Protein AF-0000000069295310 (afdb_homodimer)

InterPro domains:
  IPR011008 Dimeric alpha-beta barrel [SSF54909] (70-149)

Organism: Polarella glacialis (NCBI:txid89957)

pLDDT: mean 79.63, std 29.35, range [17.77, 98.81]

Radius of gyration: 26.62 Å; Cα contacts (8 Å, |Δi|>4): 665; chains: 2; bounding box: 77×88×88 Å

Foldseek 3Di:
DDDDDDDDDDDPCCVDDPPPVPPVVVVVVVLVPPPPVVVPFDKDKDWDADPVGDTFMKIKTWFEKKKKWFWAWDPPQDPVNLVCLVVVFQVVVLVVQVQWDDKDKDADDPDFDADPVRDTDDDDPLQDGGMIMITGGRYPVSVVSSVVVCVVVPDDPVSDCVNTIGISDIDMDGDMDMGTD/DDDDDPDDDDDDDPVPDDPPPPPVVVVVVVLVPPPPVPVPFDKDKDWDADPVGDTFIKIKTWFEKKKKWFWAWDPPQDPVNLVCLVPVFQVVVLVVQVQWSDKDKDADDPDFDADPVRHTDDDDPLQDGGMIMITGGRYPVSVVSSVVVCVVVPDDPVSDCVNTIGISDIDMDGDMDMGTD

Nearest PDB structures (foldseek):
  8ozo-assembly1_A  TM=6.150E-01  e=3.518E-04  Populus tremula
  1r6y-assembly1_A  TM=5.601E-01  e=3.696E-02  Escherichia coli
  7r31-assembly1_A  TM=4.512E-01  e=4.980E-02  Synechocystis sp. PCC 6803
  6qkm-assembly1_A  TM=4.990E-01  e=1.249E+00  Acidianus ambivalens
  8syi-assembly1_G  TM=3.606E-01  e=6.481E-01  Synechococcus elongatus

Structure (mmCIF, N/CA/C/O backbone):
data_AF-0000000069295310-model_v1
#
loop_
_entity.id
_entity.type
_entity.pdbx_description
1 polymer 'Uncharacterized protein'
#
loop_
_atom_site.group_PDB
_atom_site.id
_atom_site.type_symbol
_atom_site.label_atom_id
_atom_site.label_alt_id
_atom_site.label_comp_id
_atom_site.label_asym_id
_atom_site.label_entity_id
_atom_site.label_seq_id
_atom_site.pdbx_PDB_ins_code
_atom_site.Cartn_x
_atom_site.Cartn_y
_atom_site.Cartn_z
_atom_site.occupancy
_atom_site.B_iso_or_equiv
_atom_site.auth_seq_id
_atom_site.auth_comp_id
_atom_site.auth_asym_id
_atom_site.auth_atom_id
_atom_site.pdbx_PDB_model_num
ATOM 1 N N . MET A 1 1 ? 53.375 3.902 69.25 1 20.53 1 MET A N 1
ATOM 2 C CA . MET A 1 1 ? 52.562 2.695 69.375 1 20.53 1 MET A CA 1
ATOM 3 C C . MET A 1 1 ? 52.031 2.223 68.062 1 20.53 1 MET A C 1
ATOM 5 O O . MET A 1 1 ? 51.812 3.033 67.125 1 20.53 1 MET A O 1
ATOM 9 N N . ASP A 1 2 ? 51.719 0.975 68.125 1 18.67 2 ASP A N 1
ATOM 10 C CA . ASP A 1 2 ? 51.688 -0.155 67.188 1 18.67 2 ASP A CA 1
ATOM 11 C C . ASP A 1 2 ? 50.656 0.053 66.125 1 18.67 2 ASP A C 1
ATOM 13 O O . ASP A 1 2 ? 49.875 1.027 66.125 1 18.67 2 ASP A O 1
ATOM 17 N N . GLN A 1 3 ? 49.625 -0.944 65.938 1 18.22 3 GLN A N 1
ATOM 18 C CA . GLN A 1 3 ? 49.375 -2.113 65.125 1 18.22 3 GLN A CA 1
ATOM 19 C C . GLN A 1 3 ? 48.188 -1.873 64.188 1 18.22 3 GLN A C 1
ATOM 21 O O . GLN A 1 3 ? 48.188 -2.303 63.062 1 18.22 3 GLN A O 1
ATOM 26 N N . PHE A 1 4 ? 46.969 -2.01 64.875 1 17.77 4 PHE A N 1
ATOM 27 C CA . PHE A 1 4 ? 46 -2.988 64.375 1 17.77 4 PHE A CA 1
ATOM 28 C C . PHE A 1 4 ? 45.531 -2.65 63 1 17.77 4 PHE A C 1
ATOM 30 O O . PHE A 1 4 ? 45.531 -3.502 62.094 1 17.77 4 PHE A O 1
ATOM 37 N N . ARG A 1 5 ? 44.094 -2.312 62.781 1 18.91 5 ARG A N 1
ATOM 38 C CA . ARG A 1 5 ? 43.031 -3.18 62.312 1 18.91 5 ARG A CA 1
ATOM 39 C C . ARG A 1 5 ? 42.938 -3.199 60.781 1 18.91 5 ARG A C 1
ATOM 41 O O . ARG A 1 5 ? 43.406 -2.273 60.125 1 18.91 5 ARG A O 1
ATOM 48 N N . LEU A 1 6 ? 41.812 -3.697 60.219 1 18.86 6 LEU A N 1
ATOM 49 C CA . LEU A 1 6 ? 41.188 -4.762 59.438 1 18.86 6 LEU A CA 1
ATOM 50 C C . LEU A 1 6 ? 41.031 -4.336 57.969 1 18.86 6 LEU A C 1
ATOM 52 O O . LEU A 1 6 ? 41.062 -3.145 57.656 1 18.86 6 LEU A O 1
ATOM 56 N N . LEU A 1 7 ? 39.875 -4.961 57.25 1 19.89 7 LEU A N 1
ATOM 57 C CA . LEU A 1 7 ? 39.656 -5.875 56.156 1 19.89 7 LEU A CA 1
ATOM 58 C C . LEU A 1 7 ? 39.406 -5.109 54.844 1 19.89 7 LEU A C 1
ATOM 60 O O . LEU A 1 7 ? 38.969 -3.963 54.875 1 19.89 7 LEU A O 1
ATOM 64 N N . PRO A 1 8 ? 39.625 -5.844 53.719 1 22.64 8 PRO A N 1
ATOM 65 C CA . PRO A 1 8 ? 39.906 -5.613 52.312 1 22.64 8 PRO A CA 1
ATOM 66 C C . PRO A 1 8 ? 38.719 -5.102 51.531 1 22.64 8 PRO A C 1
ATOM 68 O O . PRO A 1 8 ? 38.844 -4.305 50.625 1 22.64 8 PRO A O 1
ATOM 71 N N . LEU A 1 9 ? 37.5 -5.773 51.812 1 18.62 9 LEU A N 1
ATOM 72 C CA . LEU A 1 9 ? 36.938 -6.469 50.656 1 18.62 9 LEU A CA 1
ATOM 73 C C . LEU A 1 9 ? 36.375 -5.477 49.625 1 18.62 9 LEU A C 1
ATOM 75 O O . LEU A 1 9 ? 36.75 -5.512 48.469 1 18.62 9 LEU A O 1
ATOM 79 N N . ALA A 1 10 ? 34.938 -5.688 49.25 1 19.56 10 ALA A N 1
ATOM 80 C CA . ALA A 1 10 ? 34.281 -6.273 48.094 1 19.56 10 ALA A CA 1
ATOM 81 C C . ALA A 1 10 ? 33.875 -5.191 47.094 1 19.56 10 ALA A C 1
ATOM 83 O O . ALA A 1 10 ? 34.219 -5.25 45.906 1 19.56 10 ALA A O 1
ATOM 84 N N . GLY A 1 11 ? 32.5 -5.012 46.969 1 18.86 11 GLY A N 1
ATOM 85 C CA . GLY A 1 11 ? 31.5 -5.34 45.938 1 18.86 11 GLY A CA 1
ATOM 86 C C . GLY A 1 11 ? 31.125 -4.156 45.062 1 18.86 11 GLY A C 1
ATOM 87 O O . GLY A 1 11 ? 30.25 -3.367 45.438 1 18.86 11 GLY A O 1
ATOM 88 N N . ALA A 1 12 ? 31.922 -3.195 44.906 1 20.16 12 ALA A N 1
ATOM 89 C CA . ALA A 1 12 ? 31.297 -2.047 44.25 1 20.16 12 ALA A CA 1
ATOM 90 C C . ALA A 1 12 ? 30.531 -2.475 43.031 1 20.16 12 ALA A C 1
ATOM 92 O O . ALA A 1 12 ? 30.938 -3.4 42.312 1 20.16 12 ALA A O 1
ATOM 93 N N . ALA A 1 13 ? 29.203 -1.958 42.906 1 19.84 13 ALA A N 1
ATOM 94 C CA . ALA A 1 13 ? 27.984 -2.029 42.125 1 19.84 13 ALA A CA 1
ATOM 95 C C . ALA A 1 13 ? 28.234 -1.671 40.656 1 19.84 13 ALA A C 1
ATOM 97 O O . ALA A 1 13 ? 28.641 -0.546 40.375 1 19.84 13 ALA A O 1
ATOM 98 N N . ALA A 1 14 ? 28.875 -2.605 39.875 1 21.03 14 ALA A N 1
ATOM 99 C CA . ALA A 1 14 ? 28.938 -2.533 38.406 1 21.03 14 ALA A CA 1
ATOM 100 C C . ALA A 1 14 ? 27.562 -2.266 37.812 1 21.03 14 ALA A C 1
ATOM 102 O O . ALA A 1 14 ? 26.75 -3.182 37.688 1 21.03 14 ALA A O 1
ATOM 103 N N . VAL A 1 15 ? 26.734 -1.391 38.375 1 23.12 15 VAL A N 1
ATOM 104 C CA . VAL A 1 15 ? 25.438 -1.334 37.688 1 23.12 15 VAL A CA 1
ATOM 105 C C . VAL A 1 15 ? 25.656 -1.017 36.219 1 23.12 15 VAL A C 1
ATOM 107 O O . VAL A 1 15 ? 25.953 0.125 35.875 1 23.12 15 VAL A O 1
ATOM 110 N N . GLY A 1 16 ? 26.562 -1.711 35.562 1 20.77 16 GLY A N 1
ATOM 111 C CA . GLY A 1 16 ? 26.797 -1.421 34.156 1 20.77 16 GLY A CA 1
ATOM 112 C C . GLY A 1 16 ? 25.516 -1.171 33.375 1 20.77 16 GLY A C 1
ATOM 113 O O . GLY A 1 16 ? 24.422 -1.438 33.875 1 20.77 16 GLY A O 1
ATOM 114 N N . ALA A 1 17 ? 25.672 -1.236 31.875 1 22.47 17 ALA A N 1
ATOM 115 C CA . ALA A 1 17 ? 25.391 -0.693 30.547 1 22.47 17 ALA A CA 1
ATOM 116 C C . ALA A 1 17 ? 24.109 -1.303 29.969 1 22.47 17 ALA A C 1
ATOM 118 O O . ALA A 1 17 ? 23.797 -1.11 28.781 1 22.47 17 ALA A O 1
ATOM 119 N N . VAL A 1 18 ? 23.484 -2.186 30.75 1 24.39 18 VAL A N 1
ATOM 120 C CA . VAL A 1 18 ? 22.672 -3.039 29.891 1 24.39 18 VAL A CA 1
ATOM 121 C C . VAL A 1 18 ? 21.531 -2.225 29.281 1 24.39 18 VAL A C 1
ATOM 123 O O . VAL A 1 18 ? 20.641 -2.781 28.641 1 24.39 18 VAL A O 1
ATOM 126 N N . VAL A 1 19 ? 21.438 -0.906 29.609 1 24.81 19 VAL A N 1
ATOM 127 C CA . VAL A 1 19 ? 20.062 -0.453 29.406 1 24.81 19 VAL A CA 1
ATOM 128 C C . VAL A 1 19 ? 19.734 -0.454 27.906 1 24.81 19 VAL A C 1
ATOM 130 O O . VAL A 1 19 ? 18.672 0.01 27.5 1 24.81 19 VAL A O 1
ATOM 133 N N . GLY A 1 20 ? 20.844 -0.593 27.109 1 24.91 20 GLY A N 1
ATOM 134 C CA . GLY A 1 20 ? 20.594 -0.091 25.781 1 24.91 20 GLY A CA 1
ATOM 135 C C . GLY A 1 20 ? 19.469 -0.829 25.062 1 24.91 20 GLY A C 1
ATOM 136 O O . GLY A 1 20 ? 19.047 -0.423 23.984 1 24.91 20 GLY A O 1
ATOM 137 N N . ALA A 1 21 ? 19.391 -2.113 25.469 1 27.38 21 ALA A N 1
ATOM 138 C CA . ALA A 1 21 ? 18.672 -2.988 24.562 1 27.38 21 ALA A CA 1
ATOM 139 C C . ALA A 1 21 ? 17.172 -2.656 24.562 1 27.38 21 ALA A C 1
ATOM 141 O O . ALA A 1 21 ? 16.391 -3.289 23.844 1 27.38 21 ALA A O 1
ATOM 142 N N . GLY A 1 22 ? 16.703 -1.891 25.531 1 25.05 22 GLY A N 1
ATOM 143 C CA . GLY A 1 22 ? 15.289 -1.87 25.844 1 25.05 22 GLY A CA 1
ATOM 144 C C . GLY A 1 22 ? 14.469 -1.073 24.844 1 25.05 22 GLY A C 1
ATOM 145 O O . GLY A 1 22 ? 13.258 -1.262 24.75 1 25.05 22 GLY A O 1
ATOM 146 N N . LEU A 1 23 ? 15.188 -0.079 24.359 1 25.5 23 LEU A N 1
ATOM 147 C CA . LEU A 1 23 ? 14.273 0.88 23.75 1 25.5 23 LEU A CA 1
ATOM 148 C C . LEU A 1 23 ? 13.68 0.319 22.453 1 25.5 23 LEU A C 1
ATOM 150 O O . LEU A 1 23 ? 12.539 0.614 22.109 1 25.5 23 LEU A O 1
ATOM 154 N N . ALA A 1 24 ? 14.57 -0.455 21.797 1 26.97 24 ALA A N 1
ATOM 155 C CA . ALA A 1 24 ? 14.07 -0.828 20.484 1 26.97 24 ALA A CA 1
ATOM 156 C C . ALA A 1 24 ? 12.836 -1.722 20.594 1 26.97 24 ALA A C 1
ATOM 158 O O . ALA A 1 24 ? 12.008 -1.765 19.688 1 26.97 24 ALA A O 1
ATOM 159 N N . THR A 1 25 ? 12.836 -2.457 21.719 1 29.8 25 THR A N 1
ATOM 160 C CA . THR A 1 25 ? 11.727 -3.396 21.875 1 29.8 25 THR A CA 1
ATOM 161 C C . THR A 1 25 ? 10.414 -2.654 22.094 1 29.8 25 THR A C 1
ATOM 163 O O . THR A 1 25 ? 9.352 -3.119 21.688 1 29.8 25 THR A O 1
ATOM 166 N N . TRP A 1 26 ? 10.5 -1.493 22.625 1 27.31 26 TRP A N 1
ATOM 167 C CA . TRP A 1 26 ? 9.297 -0.838 23.125 1 27.31 26 TRP A CA 1
ATOM 168 C C . TRP A 1 26 ? 8.422 -0.363 21.969 1 27.31 26 TRP A C 1
ATOM 170 O O . TRP A 1 26 ? 7.199 -0.549 21.984 1 27.31 26 TRP A O 1
ATOM 180 N N . VAL A 1 27 ? 9.156 0.227 21.016 1 26.41 27 VAL A N 1
ATOM 181 C CA . VAL A 1 27 ? 8.289 0.817 20.016 1 26.41 27 VAL A CA 1
ATOM 182 C C . VAL A 1 27 ? 7.473 -0.279 19.328 1 26.41 27 VAL A C 1
ATOM 184 O O . VAL A 1 27 ? 6.277 -0.113 19.078 1 26.41 27 VAL A O 1
ATOM 187 N N . TRP A 1 28 ? 8.086 -1.511 19.094 1 29.98 28 TRP A N 1
ATOM 188 C CA . TRP A 1 28 ? 7.312 -2.592 18.484 1 29.98 28 TRP A CA 1
ATOM 189 C C . TRP A 1 28 ? 6.164 -3.02 19.391 1 29.98 28 TRP A C 1
ATOM 191 O O . TRP A 1 28 ? 5.062 -3.305 18.922 1 29.98 28 TRP A O 1
ATOM 201 N N . GLN A 1 29 ? 6.379 -2.965 20.719 1 28.39 29 GLN A N 1
ATOM 202 C CA . GLN A 1 29 ? 5.34 -3.324 21.672 1 28.39 29 GLN A CA 1
ATOM 203 C C . GLN A 1 29 ? 4.191 -2.316 21.641 1 28.39 29 GLN A C 1
ATOM 205 O O . GLN A 1 29 ? 3.023 -2.697 21.75 1 28.39 29 GLN A O 1
ATOM 210 N N . ARG A 1 30 ? 4.52 -1.134 21.641 1 29.8 30 ARG A N 1
ATOM 211 C CA . ARG A 1 30 ? 3.418 -0.182 21.734 1 29.8 30 ARG A CA 1
ATOM 212 C C . ARG A 1 30 ? 2.561 -0.197 20.484 1 29.8 30 ARG A C 1
ATOM 214 O O . ARG A 1 30 ? 1.479 0.392 20.453 1 29.8 30 ARG A O 1
ATOM 221 N N . ARG A 1 31 ? 3.047 -0.509 19.219 1 34.16 31 ARG A N 1
ATOM 222 C CA . ARG A 1 31 ? 2.049 -0.819 18.203 1 34.16 31 ARG A CA 1
ATOM 223 C C . ARG A 1 31 ? 1.126 -1.942 18.672 1 34.16 31 ARG A C 1
ATOM 225 O O . ARG A 1 31 ? -0.029 -2.018 18.25 1 34.16 31 ARG A O 1
ATOM 232 N N . GLN A 1 32 ? 1.522 -3.004 19.453 1 29.92 32 GLN A N 1
ATOM 233 C CA . GLN A 1 32 ? 0.662 -4.02 20.047 1 29.92 32 GLN A CA 1
ATOM 234 C C . GLN A 1 32 ? -0.225 -3.414 21.125 1 29.92 32 GLN A C 1
ATOM 236 O O . GLN A 1 32 ? -1.387 -3.801 21.281 1 29.92 32 GLN A O 1
ATOM 241 N N . GLN A 1 33 ? 0.297 -2.715 22.188 1 28.89 33 GLN A N 1
ATOM 242 C CA . GLN A 1 33 ? -0.488 -2.428 23.391 1 28.89 33 GLN A CA 1
ATOM 243 C C . GLN A 1 33 ? -1.484 -1.3 23.125 1 28.89 33 GLN A C 1
ATOM 245 O O . GLN A 1 33 ? -2.229 -0.907 24.031 1 28.89 33 GLN A O 1
ATOM 250 N N . GLY A 1 34 ? -1.177 -0.227 22.594 1 29.47 34 GLY A N 1
ATOM 251 C CA . GLY A 1 34 ? -2.4 0.558 22.594 1 29.47 34 GLY A CA 1
ATOM 252 C C . GLY A 1 34 ? -3.625 -0.242 22.203 1 29.47 34 GLY A C 1
ATOM 253 O O . GLY A 1 34 ? -3.512 -1.254 21.5 1 29.47 34 GLY A O 1
ATOM 254 N N . GLY A 1 35 ? -4.695 -0.311 23.125 1 28.81 35 GLY A N 1
ATOM 255 C CA . GLY A 1 35 ? -5.922 -1.058 22.906 1 28.81 35 GLY A CA 1
ATOM 256 C C . GLY A 1 35 ? -6.324 -1.126 21.438 1 28.81 35 GLY A C 1
ATOM 257 O O . GLY A 1 35 ? -7.09 -0.286 20.969 1 28.81 35 GLY A O 1
ATOM 258 N N . ARG A 1 36 ? -5.352 -1.151 20.625 1 31.95 36 ARG A N 1
ATOM 259 C CA . ARG A 1 36 ? -5.793 -1.431 19.266 1 31.95 36 ARG A CA 1
ATOM 260 C C . ARG A 1 36 ? -6.867 -2.512 19.234 1 31.95 36 ARG A C 1
ATOM 262 O O . ARG A 1 36 ? -6.676 -3.596 19.797 1 31.95 36 ARG A O 1
ATOM 269 N N . SER A 1 37 ? -7.918 -2.129 19.312 1 29.95 37 SER A N 1
ATOM 270 C CA . SER A 1 37 ? -8.938 -3.119 18.984 1 29.95 37 SER A CA 1
ATOM 271 C C . SER A 1 37 ? -8.414 -4.133 17.969 1 29.95 37 SER A C 1
ATOM 273 O O . SER A 1 37 ? -8.164 -3.795 16.812 1 29.95 37 SER A O 1
ATOM 275 N N . ALA A 1 38 ? -7.266 -4.938 18.266 1 34 38 ALA A N 1
ATOM 276 C CA . ALA A 1 38 ? -7.168 -6.141 17.453 1 34 38 ALA A CA 1
ATOM 277 C C . ALA A 1 38 ? -8.484 -6.422 16.719 1 34 38 ALA A C 1
ATOM 279 O O . ALA A 1 38 ? -9.508 -6.656 17.359 1 34 38 ALA A O 1
ATOM 280 N N . HIS A 1 39 ? -8.633 -5.668 15.781 1 36.38 39 HIS A N 1
ATOM 281 C CA . HIS A 1 39 ? -9.805 -6.211 15.109 1 36.38 39 HIS A CA 1
ATOM 282 C C . HIS A 1 39 ? -9.859 -7.73 15.234 1 36.38 39 HIS A C 1
ATOM 284 O O . HIS A 1 39 ? -8.875 -8.422 14.938 1 36.38 39 HIS A O 1
ATOM 290 N N . ASN A 1 40 ? -10.086 -8.227 16.484 1 41.66 40 ASN A N 1
ATOM 291 C CA . ASN A 1 40 ? -10.5 -9.617 16.625 1 41.66 40 ASN A CA 1
ATOM 292 C C . ASN A 1 40 ? -10.805 -10.258 15.281 1 41.66 40 ASN A C 1
ATOM 294 O O . ASN A 1 40 ? -11.953 -10.609 15 1 41.66 40 ASN A O 1
ATOM 298 N N . GLY A 1 41 ? -10.211 -9.633 14.297 1 52.41 41 GLY A N 1
ATOM 299 C CA . GLY A 1 41 ? -10.766 -10.125 13.039 1 52.41 41 GLY A CA 1
ATOM 300 C C . GLY A 1 41 ? -10.461 -11.586 12.781 1 52.41 41 GLY A C 1
ATOM 301 O O . GLY A 1 41 ? -9.555 -12.156 13.398 1 52.41 41 GLY A O 1
ATOM 302 N N . GLN A 1 42 ? -11.227 -12.273 12.312 1 71.69 42 GLN A N 1
ATOM 303 C CA . GLN A 1 42 ? -11.234 -13.664 11.852 1 71.69 42 GLN A CA 1
ATOM 304 C C . GLN A 1 42 ? -10.031 -13.953 10.961 1 71.69 42 GLN A C 1
ATOM 306 O O . GLN A 1 42 ? -9.766 -13.211 10.016 1 71.69 42 GLN A O 1
ATOM 311 N N . ILE A 1 43 ? -9 -14.617 11.578 1 89.69 43 ILE A N 1
ATOM 312 C CA . ILE A 1 43 ? -7.91 -15.156 10.766 1 89.69 43 ILE A CA 1
ATOM 313 C C . ILE A 1 43 ? -8.359 -16.453 10.094 1 89.69 43 ILE A C 1
ATOM 315 O O . ILE A 1 43 ? -8.852 -17.359 10.758 1 89.69 43 ILE A O 1
ATOM 319 N N . ARG A 1 44 ? -8.32 -16.312 8.789 1 92.81 44 ARG A N 1
ATOM 320 C CA . ARG A 1 44 ? -8.617 -17.516 8 1 92.81 44 ARG A CA 1
ATOM 321 C C . ARG A 1 44 ? -7.34 -18.141 7.457 1 92.81 44 ARG A C 1
ATOM 323 O O . ARG A 1 44 ? -6.41 -17.438 7.062 1 92.81 44 ARG A O 1
ATOM 330 N N . THR A 1 45 ? -7.32 -19.453 7.523 1 94.81 45 THR A N 1
ATOM 331 C CA . THR A 1 45 ? -6.176 -20.172 6.977 1 94.81 45 THR A CA 1
ATOM 332 C C . THR A 1 45 ? -6.535 -20.844 5.648 1 94.81 45 THR A C 1
ATOM 334 O O . THR A 1 45 ? -7.578 -21.484 5.531 1 94.81 45 THR A O 1
ATOM 337 N N . GLU A 1 46 ? -5.688 -20.625 4.711 1 96.5 46 GLU A N 1
ATOM 338 C CA . GLU A 1 46 ? -5.82 -21.281 3.41 1 96.5 46 GLU A CA 1
ATOM 339 C C . GLU A 1 46 ? -4.781 -22.391 3.236 1 96.5 46 GLU A C 1
ATOM 341 O O . GLU A 1 46 ? -3.592 -22.172 3.479 1 96.5 46 GLU A O 1
ATOM 346 N N . LYS A 1 47 ? -5.27 -23.531 2.832 1 97.44 47 LYS A N 1
ATOM 347 C CA . LYS A 1 47 ? -4.391 -24.656 2.521 1 97.44 47 LYS A CA 1
ATOM 348 C C . LYS A 1 47 ? -4.496 -25.047 1.051 1 97.44 47 LYS A C 1
ATOM 350 O O . LYS A 1 47 ? -5.555 -24.906 0.438 1 97.44 47 LYS A O 1
ATOM 355 N N . GLY A 1 48 ? -3.371 -25.484 0.579 1 96.44 48 GLY A N 1
ATOM 356 C CA . GLY A 1 48 ? -3.377 -25.891 -0.813 1 96.44 48 GLY A CA 1
ATOM 357 C C . GLY A 1 48 ? -2.037 -26.438 -1.277 1 96.44 48 GLY A C 1
ATOM 358 O O . GLY A 1 48 ? -1.208 -26.844 -0.46 1 96.44 48 GLY A O 1
ATOM 359 N N . LEU A 1 49 ? -1.936 -26.562 -2.623 1 96.75 49 LEU A N 1
ATOM 360 C CA . LEU A 1 49 ? -0.708 -27.031 -3.256 1 96.75 49 LEU A CA 1
ATOM 361 C C . LEU A 1 49 ? -0.116 -25.953 -4.16 1 96.75 49 LEU A C 1
ATOM 363 O O . LEU A 1 49 ? -0.848 -25.281 -4.883 1 96.75 49 LEU A O 1
ATOM 367 N N . THR A 1 50 ? 1.166 -25.844 -4.074 1 97.31 50 THR A N 1
ATOM 368 C CA . THR A 1 50 ? 1.846 -25 -5.047 1 97.31 50 THR A CA 1
ATOM 369 C C . THR A 1 50 ? 1.932 -25.688 -6.406 1 97.31 50 THR A C 1
ATOM 371 O O . THR A 1 50 ? 1.715 -26.906 -6.504 1 97.31 50 THR A O 1
ATOM 374 N N . TYR A 1 51 ? 2.307 -24.906 -7.359 1 96.12 51 TYR A N 1
ATOM 375 C CA . TYR A 1 51 ? 2.494 -25.469 -8.688 1 96.12 51 TYR A CA 1
ATOM 376 C C . TYR A 1 51 ? 3.713 -26.391 -8.719 1 96.12 51 TYR A C 1
ATOM 378 O O . TYR A 1 51 ? 3.902 -27.156 -9.672 1 96.12 51 TYR A O 1
ATOM 386 N N . LEU A 1 52 ? 4.559 -26.359 -7.738 1 96 52 LEU A N 1
ATOM 387 C CA . LEU A 1 52 ? 5.742 -27.219 -7.625 1 96 52 LEU A CA 1
ATOM 388 C C . LEU A 1 52 ? 5.398 -28.531 -6.934 1 96 52 LEU A C 1
ATOM 390 O O . LEU A 1 52 ? 6.27 -29.375 -6.746 1 96 52 LEU A O 1
ATOM 394 N N . GLY A 1 53 ? 4.195 -28.656 -6.422 1 94.5 53 GLY A N 1
ATOM 395 C CA . GLY A 1 53 ? 3.75 -29.906 -5.832 1 94.5 53 GLY A CA 1
ATOM 396 C C . GLY A 1 53 ? 3.889 -29.938 -4.32 1 94.5 53 GLY A C 1
ATOM 397 O O . GLY A 1 53 ? 3.555 -30.938 -3.68 1 94.5 53 GLY A O 1
ATOM 398 N N . SER A 1 54 ? 4.32 -28.906 -3.699 1 94.75 54 SER A N 1
ATOM 399 C CA . SER A 1 54 ? 4.5 -28.859 -2.252 1 94.75 54 SER A CA 1
ATOM 400 C C . SER A 1 54 ? 3.252 -28.344 -1.552 1 94.75 54 SER A C 1
ATOM 402 O O . SER A 1 54 ? 2.592 -27.422 -2.047 1 94.75 54 SER A O 1
ATOM 404 N N . SER A 1 55 ? 3.027 -28.906 -0.395 1 96.06 55 SER A N 1
ATOM 405 C CA . SER A 1 55 ? 1.963 -28.375 0.446 1 96.06 55 SER A CA 1
ATOM 406 C C . SER A 1 55 ? 2.283 -26.953 0.906 1 96.06 55 SER A C 1
ATOM 408 O O . SER A 1 55 ? 3.438 -26.641 1.201 1 96.06 55 SER A O 1
ATOM 410 N N . SER A 1 56 ? 1.21 -26.141 0.95 1 95.81 56 SER A N 1
ATOM 411 C CA . SER A 1 56 ? 1.354 -24.734 1.325 1 95.81 56 SER A CA 1
ATOM 412 C C . SER A 1 56 ? 0.186 -24.281 2.188 1 95.81 56 SER A C 1
ATOM 414 O O . SER A 1 56 ? -0.937 -24.766 2.035 1 95.81 56 SER A O 1
ATOM 416 N N . SER A 1 57 ? 0.549 -23.438 3.129 1 97.06 57 SER A N 1
ATOM 417 C CA . SER A 1 57 ? -0.481 -22.797 3.945 1 97.06 57 SER A CA 1
ATOM 418 C C . SER A 1 57 ? -0.144 -21.344 4.227 1 97.06 57 SER A C 1
ATOM 420 O O . SER A 1 57 ? 1.025 -20.984 4.402 1 97.06 57 SER A O 1
ATOM 422 N N . TYR A 1 58 ? -1.164 -20.531 4.199 1 95.94 58 TYR A N 1
ATOM 423 C CA . TYR A 1 58 ? -0.981 -19.141 4.59 1 95.94 58 TYR A CA 1
ATOM 424 C C . TYR A 1 58 ? -2.201 -18.625 5.34 1 95.94 58 TYR A C 1
ATOM 426 O O . TYR A 1 58 ? -3.277 -19.219 5.281 1 95.94 58 TYR A O 1
ATOM 434 N N . ALA A 1 59 ? -2.008 -17.625 6.098 1 95.38 59 ALA A N 1
ATOM 435 C CA . ALA A 1 59 ? -3.059 -16.969 6.867 1 95.38 59 ALA A CA 1
ATOM 436 C C . ALA A 1 59 ? -3.523 -15.68 6.18 1 95.38 59 ALA A C 1
ATOM 438 O O . ALA A 1 59 ? -2.73 -15 5.527 1 95.38 59 ALA A O 1
ATOM 439 N N . VAL A 1 60 ? -4.781 -15.422 6.262 1 95.81 60 VAL A N 1
ATOM 440 C CA . VAL A 1 60 ? -5.395 -14.18 5.801 1 95.81 60 VAL A CA 1
ATOM 441 C C . VAL A 1 60 ? -6.055 -13.461 6.977 1 95.81 60 VAL A C 1
ATOM 443 O O . VAL A 1 60 ? -6.898 -14.039 7.668 1 95.81 60 VAL A O 1
ATOM 446 N N . ALA A 1 61 ? -5.637 -12.258 7.168 1 94 61 ALA A N 1
ATOM 447 C CA . ALA A 1 61 ? -6.215 -11.469 8.258 1 94 61 ALA A CA 1
ATOM 448 C C . ALA A 1 61 ? -6.699 -10.109 7.762 1 94 61 ALA A C 1
ATOM 450 O O . ALA A 1 61 ? -6.02 -9.453 6.965 1 94 61 ALA A O 1
ATOM 451 N N . LYS A 1 62 ? -7.844 -9.75 8.195 1 93.25 62 LYS A N 1
ATOM 452 C CA . LYS A 1 62 ? -8.289 -8.391 7.926 1 93.25 62 LYS A CA 1
ATOM 453 C C . LYS A 1 62 ? -7.504 -7.379 8.75 1 93.25 62 LYS A C 1
ATOM 455 O O . LYS A 1 62 ? -7.164 -7.637 9.906 1 93.25 62 LYS A O 1
ATOM 460 N N . SER A 1 63 ? -7.215 -6.219 8.133 1 92.31 63 SER A N 1
ATOM 461 C CA . SER A 1 63 ? -6.359 -5.273 8.844 1 92.31 63 SER A CA 1
ATOM 462 C C . SER A 1 63 ? -6.879 -3.846 8.703 1 92.31 63 SER A C 1
ATOM 464 O O . SER A 1 63 ? -6.102 -2.889 8.742 1 92.31 63 SER A O 1
ATOM 466 N N . GLY A 1 64 ? -8.156 -3.633 8.508 1 96.12 64 GLY A N 1
ATOM 467 C CA . GLY A 1 64 ? -8.742 -2.301 8.516 1 96.12 64 GLY A CA 1
ATOM 468 C C . GLY A 1 64 ? -8.852 -1.694 7.129 1 96.12 64 GLY A C 1
ATOM 469 O O . GLY A 1 64 ? -9.078 -2.408 6.148 1 96.12 64 GLY A O 1
ATOM 470 N N . VAL A 1 65 ? -8.852 -0.324 7.102 1 98.38 65 VAL A N 1
ATOM 471 C CA . VAL A 1 65 ? -9 0.449 5.875 1 98.38 65 VAL A CA 1
ATOM 472 C C . VAL A 1 65 ? -7.758 1.304 5.648 1 98.38 65 VAL A C 1
ATOM 474 O O . VAL A 1 65 ? -7.211 1.876 6.594 1 98.38 65 VAL A O 1
ATOM 477 N N . ARG A 1 66 ? -7.344 1.362 4.438 1 98.62 66 ARG A N 1
ATOM 478 C CA . ARG A 1 66 ? -6.23 2.223 4.059 1 98.62 66 ARG A CA 1
ATOM 479 C C . ARG A 1 66 ? -6.684 3.311 3.088 1 98.62 66 ARG A C 1
ATOM 481 O O . ARG A 1 66 ? -7.48 3.051 2.186 1 98.62 66 ARG A O 1
ATOM 488 N N . GLY A 1 67 ? -6.328 4.543 3.363 1 98.5 67 GLY A N 1
ATOM 489 C CA . GLY A 1 67 ? -6.32 5.555 2.318 1 98.5 67 GLY A CA 1
ATOM 490 C C . GLY A 1 67 ? -5.066 5.516 1.465 1 98.5 67 GLY A C 1
ATOM 491 O O . GLY A 1 67 ? -3.961 5.727 1.969 1 98.5 67 GLY A O 1
ATOM 492 N N . LEU A 1 68 ? -5.164 5.184 0.239 1 97.75 68 LEU A N 1
ATOM 493 C CA . LEU A 1 68 ? -4.055 5.121 -0.707 1 97.75 68 LEU A CA 1
ATOM 494 C C . LEU A 1 68 ? -3.975 6.395 -1.539 1 97.75 68 LEU A C 1
ATOM 496 O O . LEU A 1 68 ? -4.836 6.645 -2.387 1 97.75 68 LEU A O 1
ATOM 500 N N . LEU A 1 69 ? -2.918 7.168 -1.303 1 97.38 69 LEU A N 1
ATOM 501 C CA . LEU A 1 69 ? -2.783 8.492 -1.896 1 97.38 69 LEU A CA 1
ATOM 502 C C . LEU A 1 69 ? -1.481 8.609 -2.68 1 97.38 69 LEU A C 1
ATOM 504 O O . LEU A 1 69 ? -0.396 8.617 -2.094 1 97.38 69 LEU A O 1
ATOM 508 N N . ALA A 1 70 ? -1.602 8.68 -3.992 1 96.38 70 ALA A N 1
ATOM 509 C CA . ALA A 1 70 ? -0.438 8.852 -4.855 1 96.38 70 ALA A CA 1
ATOM 510 C C . ALA A 1 70 ? -0.275 10.312 -5.27 1 96.38 70 ALA A C 1
ATOM 512 O O . ALA A 1 70 ? -1.26 11 -5.555 1 96.38 70 ALA A O 1
ATOM 513 N N . TYR A 1 71 ? 0.997 10.758 -5.297 1 96.06 71 TYR A N 1
ATOM 514 C CA . TYR A 1 71 ? 1.199 12.164 -5.621 1 96.06 71 TYR A CA 1
ATOM 515 C C . TYR A 1 71 ? 2.605 12.406 -6.156 1 96.06 71 TYR A C 1
ATOM 517 O O . TYR A 1 71 ? 3.498 11.57 -5.969 1 96.06 71 TYR A O 1
ATOM 525 N N . ASN A 1 72 ? 2.697 13.453 -6.859 1 96.19 72 ASN A N 1
ATOM 526 C CA . ASN A 1 72 ? 3.961 14.078 -7.234 1 96.19 72 ASN A CA 1
ATOM 527 C C . ASN A 1 72 ? 4.195 15.367 -6.457 1 96.19 72 ASN A C 1
ATOM 529 O O . ASN A 1 72 ? 3.309 15.844 -5.742 1 96.19 72 ASN A O 1
ATOM 533 N N . ARG A 1 73 ? 5.398 15.867 -6.504 1 97.44 73 ARG A N 1
ATOM 534 C CA . ARG A 1 73 ? 5.66 17.219 -6.039 1 97.44 73 ARG A CA 1
ATOM 535 C C . ARG A 1 73 ? 5.238 18.25 -7.086 1 97.44 73 ARG A C 1
ATOM 537 O O . ARG A 1 73 ? 5.445 18.047 -8.281 1 97.44 73 ARG A O 1
ATOM 544 N N . GLU A 1 74 ? 4.656 19.328 -6.645 1 97.31 74 GLU A N 1
ATOM 545 C CA . GLU A 1 74 ? 4.383 20.438 -7.562 1 97.31 74 GLU A CA 1
ATOM 546 C C . GLU A 1 74 ? 5.672 20.984 -8.164 1 97.31 74 GLU A C 1
ATOM 548 O O . GLU A 1 74 ? 6.734 20.906 -7.543 1 97.31 74 GLU A O 1
ATOM 553 N N . ALA A 1 75 ? 5.477 21.594 -9.367 1 95.56 75 ALA A N 1
ATOM 554 C CA . ALA A 1 75 ? 6.629 22.203 -10.039 1 95.56 75 ALA A CA 1
ATOM 555 C C . ALA A 1 75 ? 7.27 23.281 -9.164 1 95.56 75 ALA A C 1
ATOM 557 O O . ALA A 1 75 ? 6.57 24.078 -8.539 1 95.56 75 ALA A O 1
ATOM 558 N N . GLY A 1 76 ? 8.531 23.281 -9.039 1 96.44 76 GLY A N 1
ATOM 559 C CA . GLY A 1 76 ? 9.25 24.328 -8.32 1 96.44 76 GLY A CA 1
ATOM 560 C C . GLY A 1 76 ? 9.555 23.953 -6.883 1 96.44 76 GLY A C 1
ATOM 561 O O . GLY A 1 76 ? 10.336 24.625 -6.215 1 96.44 76 GLY A O 1
ATOM 562 N N . VAL A 1 77 ? 8.938 22.969 -6.332 1 97.69 77 VAL A N 1
ATOM 563 C CA . VAL A 1 77 ? 9.195 22.531 -4.961 1 97.69 77 VAL A CA 1
ATOM 564 C C . VAL A 1 77 ? 10.32 21.5 -4.949 1 97.69 77 VAL A C 1
ATOM 566 O O . VAL A 1 77 ? 10.203 20.438 -5.555 1 97.6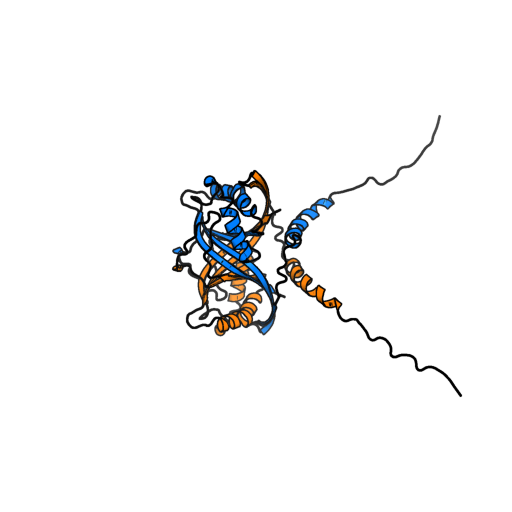9 77 VAL A O 1
ATOM 569 N N . SER A 1 78 ? 11.398 21.766 -4.262 1 98 78 SER A N 1
ATOM 570 C CA . SER A 1 78 ? 12.508 20.812 -4.188 1 98 78 SER A CA 1
ATOM 571 C C . SER A 1 78 ? 12.18 19.656 -3.254 1 98 78 SER A C 1
ATOM 573 O O . SER A 1 78 ? 11.289 19.75 -2.41 1 98 78 SER A O 1
ATOM 575 N N . VAL A 1 79 ? 12.906 18.609 -3.359 1 98.06 79 VAL A N 1
ATOM 576 C CA . VAL A 1 79 ? 12.727 17.453 -2.496 1 98.06 79 VAL A CA 1
ATOM 577 C C . VAL A 1 79 ? 12.984 17.844 -1.043 1 98.06 79 VAL A C 1
ATOM 579 O O . VAL A 1 79 ? 12.227 17.453 -0.148 1 98.06 79 VAL A O 1
ATOM 582 N N . GLU A 1 80 ? 14.008 18.609 -0.849 1 98 80 GLU A N 1
ATOM 583 C CA . GLU A 1 80 ? 14.383 19.016 0.501 1 98 80 GLU A CA 1
ATOM 584 C C . GLU A 1 80 ? 13.281 19.859 1.153 1 98 80 GLU A C 1
ATOM 586 O O . GLU A 1 80 ? 12.945 19.641 2.318 1 98 80 GLU A O 1
ATOM 591 N N . GLU A 1 81 ? 12.805 20.812 0.43 1 98 81 GLU A N 1
ATOM 592 C CA . GLU A 1 81 ? 11.727 21.656 0.933 1 98 81 GLU A CA 1
ATOM 593 C C . GLU A 1 81 ? 10.477 20.828 1.231 1 98 81 GLU A C 1
ATOM 595 O O . GLU A 1 81 ? 9.836 21.016 2.271 1 98 81 GLU A O 1
ATOM 600 N N . TYR A 1 82 ? 10.156 19.969 0.31 1 98.62 82 TYR A N 1
ATOM 601 C CA . TYR A 1 82 ? 8.977 19.125 0.485 1 98.62 82 TYR A CA 1
ATOM 602 C C . TYR A 1 82 ? 9.109 18.266 1.737 1 98.62 82 TYR A C 1
ATOM 604 O O . TYR A 1 82 ? 8.188 18.219 2.562 1 98.62 82 TYR A O 1
ATOM 612 N N . ASP A 1 83 ? 10.242 17.625 1.887 1 98.31 83 ASP A N 1
ATOM 613 C CA . ASP A 1 83 ? 10.453 16.719 3.004 1 98.31 83 ASP A CA 1
ATOM 614 C C . ASP A 1 83 ? 10.469 17.469 4.332 1 98.31 83 ASP A C 1
ATOM 616 O O . ASP A 1 83 ? 9.961 16.969 5.34 1 98.31 83 ASP A O 1
ATOM 620 N N . ARG A 1 84 ? 11.078 18.578 4.332 1 97.88 84 ARG A N 1
ATOM 621 C CA . ARG A 1 84 ? 11.047 19.375 5.555 1 97.88 84 ARG A CA 1
ATOM 622 C C . ARG A 1 84 ? 9.609 19.672 5.977 1 97.88 84 ARG A C 1
ATOM 624 O O . ARG A 1 84 ? 9.25 19.469 7.137 1 97.88 84 ARG A O 1
ATOM 631 N N . TRP A 1 85 ? 8.836 20.172 5.02 1 98.38 85 TRP A N 1
ATOM 632 C CA . TRP A 1 85 ? 7.434 20.438 5.301 1 98.38 85 TRP A CA 1
ATOM 633 C C . TRP A 1 85 ? 6.711 19.172 5.758 1 98.38 85 TRP A C 1
ATOM 635 O O . TRP A 1 85 ? 6.023 19.188 6.781 1 98.38 85 TRP A O 1
ATOM 645 N N . LEU A 1 86 ? 6.871 18.141 5.043 1 98.56 86 LEU A N 1
ATOM 646 C CA . LEU A 1 86 ? 6.133 16.906 5.289 1 98.56 86 LEU A CA 1
ATOM 647 C C . LEU A 1 86 ? 6.438 16.359 6.68 1 98.56 86 LEU A C 1
ATOM 649 O O . LEU A 1 86 ? 5.52 16.109 7.469 1 98.56 86 LEU A O 1
ATOM 653 N N . TYR A 1 87 ? 7.723 16.266 7.062 1 98 87 TYR A N 1
ATOM 654 C CA . TYR A 1 87 ? 8.125 15.562 8.273 1 98 87 TYR A CA 1
ATOM 655 C C . TYR A 1 87 ? 8.102 16.484 9.484 1 98 87 TYR A C 1
ATOM 657 O O . TYR A 1 87 ? 7.824 16.047 10.602 1 98 87 TYR A O 1
ATOM 665 N N . LYS A 1 88 ? 8.344 17.719 9.25 1 97.62 88 LYS A N 1
ATOM 666 C CA . LYS A 1 88 ? 8.477 18.594 10.406 1 97.62 88 LYS A CA 1
ATOM 667 C C . LYS A 1 88 ? 7.168 19.312 10.703 1 97.62 88 LYS A C 1
ATOM 669 O O . LYS A 1 88 ? 6.996 19.891 11.789 1 97.62 88 LYS A O 1
ATOM 674 N N . GLU A 1 89 ? 6.227 19.281 9.766 1 97.81 89 GLU A N 1
ATOM 675 C CA . GLU A 1 89 ? 4.973 20 9.984 1 97.81 89 GLU A CA 1
ATOM 676 C C . GLU A 1 89 ? 3.771 19.094 9.719 1 97.81 89 GLU A C 1
ATOM 678 O O . GLU A 1 89 ? 3.033 18.75 10.641 1 97.81 89 GLU A O 1
ATOM 683 N N . HIS A 1 90 ? 3.611 18.625 8.539 1 98.38 90 HIS A N 1
ATOM 684 C CA . HIS A 1 90 ? 2.344 18.078 8.07 1 98.38 90 HIS A CA 1
ATOM 685 C C . HIS A 1 90 ? 2.039 16.75 8.758 1 98.38 90 HIS A C 1
ATOM 687 O O . HIS A 1 90 ? 0.894 16.484 9.125 1 98.38 90 HIS A O 1
ATOM 693 N N . TYR A 1 91 ? 3.043 15.914 8.906 1 98.38 91 TYR A N 1
ATOM 694 C CA . TYR A 1 91 ? 2.785 14.648 9.57 1 98.38 91 TYR A CA 1
ATOM 695 C C . TYR A 1 91 ? 2.404 14.859 11.031 1 98.38 91 TYR A C 1
ATOM 697 O O . TYR A 1 91 ? 1.595 14.109 11.586 1 98.38 91 TYR A O 1
ATOM 705 N N . HIS A 1 92 ? 3.049 15.891 11.68 1 98.31 92 HIS A N 1
ATOM 706 C CA . HIS A 1 92 ? 2.594 16.219 13.023 1 98.31 92 HIS A CA 1
ATOM 707 C C . HIS A 1 92 ? 1.116 16.594 13.031 1 98.31 92 HIS A C 1
ATOM 709 O O . HIS A 1 92 ? 0.371 16.203 13.93 1 98.31 92 HIS A O 1
ATOM 715 N N . ASP A 1 93 ? 0.731 17.344 12.062 1 98.31 93 ASP A N 1
ATOM 716 C CA . ASP A 1 93 ? -0.651 17.812 11.961 1 98.31 93 ASP A CA 1
ATOM 717 C C . ASP A 1 93 ? -1.601 16.641 11.703 1 98.31 93 ASP A C 1
ATOM 719 O O . ASP A 1 93 ? -2.645 16.516 12.352 1 98.31 93 ASP A O 1
ATOM 723 N N . LEU A 1 94 ? -1.257 15.758 10.773 1 98.38 94 LEU A N 1
ATOM 724 C CA . LEU A 1 94 ? -2.107 14.617 10.445 1 98.38 94 LEU A CA 1
ATOM 725 C C . LEU A 1 94 ? -2.248 13.688 11.641 1 98.38 94 LEU A C 1
ATOM 727 O O . LEU A 1 94 ? -3.355 13.25 11.969 1 98.38 94 LEU A O 1
ATOM 731 N N . LEU A 1 95 ? -1.162 13.43 12.289 1 97.69 95 LEU A N 1
ATOM 732 C CA . LEU A 1 95 ? -1.128 12.43 13.352 1 97.69 95 LEU A CA 1
ATOM 733 C C . LEU A 1 95 ? -1.716 12.984 14.641 1 97.69 95 LEU A C 1
ATOM 735 O O . LEU A 1 95 ? -1.916 12.25 15.609 1 97.69 95 LEU A O 1
ATOM 739 N N . ALA A 1 96 ? -1.979 14.242 14.703 1 97.25 96 ALA A N 1
ATOM 740 C CA . ALA A 1 96 ? -2.732 14.805 15.82 1 97.25 96 ALA A CA 1
ATOM 741 C C . ALA A 1 96 ? -4.145 14.234 15.875 1 97.25 96 ALA A C 1
ATOM 743 O O . ALA A 1 96 ? -4.801 14.273 16.922 1 97.25 96 ALA A O 1
ATOM 744 N N . ASN A 1 97 ? -4.66 13.852 14.719 1 97.75 97 ASN A N 1
ATOM 745 C CA . ASN A 1 97 ? -5.98 13.242 14.633 1 97.75 97 ASN A CA 1
ATOM 746 C C . ASN A 1 97 ? -5.984 11.828 15.203 1 97.75 97 ASN A C 1
ATOM 748 O O . ASN A 1 97 ? -5.281 10.945 14.703 1 97.75 97 ASN A O 1
ATOM 752 N N . PRO A 1 98 ? -6.773 11.531 16.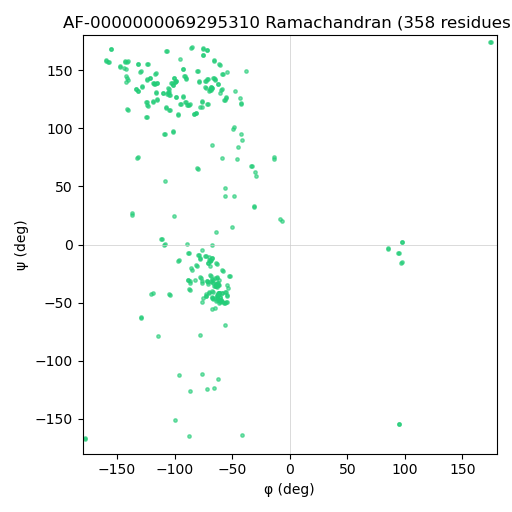203 1 96.25 98 PRO A N 1
ATOM 753 C CA . PRO A 1 98 ? -6.695 10.242 16.891 1 96.25 98 PRO A CA 1
ATOM 754 C C . PRO A 1 98 ? -7.211 9.078 16.047 1 96.25 98 PRO A C 1
ATOM 756 O O . PRO A 1 98 ? -6.977 7.914 16.375 1 96.25 98 PRO A O 1
ATOM 759 N N . SER A 1 99 ? -7.945 9.375 14.984 1 97.56 99 SER A N 1
ATOM 760 C CA . SER A 1 99 ? -8.516 8.32 14.148 1 97.56 99 SER A CA 1
ATOM 761 C C . SER A 1 99 ? -7.48 7.766 13.172 1 97.56 99 SER A C 1
ATOM 763 O O . SER A 1 99 ? -7.691 6.715 12.562 1 97.56 99 SER A O 1
ATOM 765 N N . LEU A 1 100 ? -6.41 8.508 12.93 1 98.19 100 LEU A N 1
ATOM 766 C CA . LEU A 1 100 ? -5.32 8.047 12.078 1 98.19 100 LEU A CA 1
ATOM 767 C C . LEU A 1 100 ? -4.305 7.238 12.883 1 98.19 100 LEU A C 1
ATOM 769 O O . LEU A 1 100 ? -3.641 7.773 13.773 1 98.19 100 LEU A O 1
ATOM 773 N N . ARG A 1 101 ? -4.102 6.012 12.508 1 96.62 101 ARG A N 1
ATOM 774 C CA . ARG A 1 101 ? -3.258 5.109 13.289 1 96.62 101 ARG A CA 1
ATOM 775 C C . ARG A 1 101 ? -1.791 5.258 12.891 1 96.62 101 ARG A C 1
ATOM 777 O O . ARG A 1 101 ? -0.897 5.023 13.711 1 96.62 101 ARG A O 1
ATOM 784 N N . GLY A 1 102 ? -1.573 5.531 11.734 1 97.56 102 GLY A N 1
ATOM 785 C CA . GLY A 1 102 ? -0.225 5.617 11.195 1 97.56 102 GLY A CA 1
ATOM 786 C C . GLY A 1 102 ? -0.195 5.855 9.703 1 97.56 102 GLY A C 1
ATOM 787 O O . GLY A 1 102 ? -1.245 5.953 9.062 1 97.56 102 GLY A O 1
ATOM 788 N N . ILE A 1 103 ? 0.968 6.047 9.227 1 98.5 103 ILE A N 1
ATOM 789 C CA . ILE A 1 103 ? 1.185 6.301 7.809 1 98.5 103 ILE A CA 1
ATOM 790 C C . ILE A 1 103 ? 2.312 5.41 7.289 1 98.5 103 ILE A C 1
ATOM 792 O O . ILE A 1 103 ? 3.332 5.238 7.965 1 98.5 103 ILE A O 1
ATOM 796 N N . THR A 1 104 ? 2.088 4.781 6.207 1 98.56 104 THR A N 1
ATOM 797 C CA . THR A 1 104 ? 3.156 4.156 5.434 1 98.56 104 THR A CA 1
ATOM 798 C C . THR A 1 104 ? 3.479 4.984 4.191 1 98.56 104 THR A C 1
ATOM 800 O O . THR A 1 104 ? 2.576 5.367 3.443 1 98.56 104 THR A O 1
ATOM 803 N N . LEU A 1 105 ? 4.742 5.297 3.994 1 98.75 105 LEU A N 1
ATOM 804 C CA . LEU A 1 105 ? 5.172 6.082 2.842 1 98.75 105 LEU A CA 1
ATOM 805 C C . LEU A 1 105 ? 6.07 5.254 1.925 1 98.75 105 LEU A C 1
ATOM 807 O O . LEU A 1 105 ? 7.062 4.676 2.373 1 98.75 105 LEU A O 1
ATOM 811 N N . HIS A 1 106 ? 5.672 5.203 0.687 1 98.62 106 HIS A N 1
ATOM 812 C CA . HIS A 1 106 ? 6.469 4.543 -0.343 1 98.62 106 HIS A CA 1
ATOM 813 C C . HIS A 1 106 ? 7.16 5.562 -1.24 1 98.62 106 HIS A C 1
ATOM 815 O O . HIS A 1 106 ? 6.5 6.363 -1.905 1 98.62 106 HIS A O 1
ATOM 821 N N . GLN A 1 107 ? 8.469 5.582 -1.222 1 98.5 107 GLN A N 1
ATOM 822 C CA . GLN A 1 107 ? 9.234 6.289 -2.242 1 98.5 107 GLN A CA 1
ATOM 823 C C . GLN A 1 107 ? 9.406 5.434 -3.494 1 98.5 107 GLN A C 1
ATOM 825 O O . GLN A 1 107 ? 10.125 4.434 -3.473 1 98.5 107 GLN A O 1
ATOM 830 N N . VAL A 1 108 ? 8.758 5.891 -4.547 1 97.62 108 VAL A N 1
ATOM 831 C CA . VAL A 1 108 ? 8.805 5.094 -5.766 1 97.62 108 VAL A CA 1
ATOM 832 C C . VAL A 1 108 ? 10.227 5.094 -6.324 1 97.62 108 VAL A C 1
ATOM 834 O O . VAL A 1 108 ? 10.867 6.148 -6.422 1 97.62 108 VAL A O 1
ATOM 837 N N . LEU A 1 109 ? 10.656 3.93 -6.688 1 96.94 109 LEU A N 1
ATOM 838 C CA . LEU A 1 109 ? 11.992 3.748 -7.246 1 96.94 109 LEU A CA 1
ATOM 839 C C . LEU A 1 109 ? 11.969 3.836 -8.766 1 96.94 109 LEU A C 1
ATOM 841 O O . LEU A 1 109 ? 10.93 3.578 -9.391 1 96.94 109 LEU A O 1
ATOM 845 N N . ASP A 1 110 ? 13.094 4.27 -9.266 1 93 110 ASP A N 1
ATOM 846 C CA . ASP A 1 110 ? 13.258 4.238 -10.719 1 93 110 ASP A CA 1
ATOM 847 C C . ASP A 1 110 ? 13.641 2.842 -11.195 1 93 110 ASP A C 1
ATOM 849 O O . ASP A 1 110 ? 14.781 2.607 -11.594 1 93 110 ASP A O 1
ATOM 853 N N . GLU A 1 111 ? 12.82 1.915 -11.07 1 91.75 111 GLU A N 1
ATOM 854 C CA . GLU A 1 111 ? 12.93 0.517 -11.469 1 91.75 111 GLU A CA 1
ATOM 855 C C . GLU A 1 111 ? 11.781 0.115 -12.391 1 91.75 111 GLU A C 1
ATOM 857 O O . GLU A 1 111 ? 10.734 0.757 -12.398 1 91.75 111 GLU A O 1
ATOM 862 N N . LYS A 1 112 ? 12.07 -0.855 -13.141 1 91.5 112 LYS A N 1
ATOM 863 C CA . LYS A 1 112 ? 11.023 -1.478 -13.945 1 91.5 112 LYS A CA 1
ATOM 864 C C . LYS A 1 112 ? 10.672 -2.865 -13.414 1 91.5 112 LYS A C 1
ATOM 866 O O . LYS A 1 112 ? 11.328 -3.852 -13.766 1 91.5 112 LYS A O 1
ATOM 871 N N . PRO A 1 113 ? 9.68 -2.877 -12.617 1 95 113 PRO A N 1
ATOM 872 C CA . PRO A 1 113 ? 9.336 -4.172 -12.031 1 95 113 PRO A CA 1
ATOM 873 C C . PRO A 1 113 ? 8.844 -5.18 -13.062 1 95 113 PRO A C 1
ATOM 875 O O . PRO A 1 113 ? 8.414 -4.793 -14.156 1 95 113 PRO A O 1
ATOM 878 N N . ARG A 1 114 ? 8.961 -6.449 -12.656 1 95.75 114 ARG A N 1
ATOM 879 C CA . ARG A 1 114 ? 8.516 -7.574 -13.469 1 95.75 114 ARG A CA 1
ATOM 880 C C . ARG A 1 114 ? 7.477 -8.406 -12.727 1 95.75 114 ARG A C 1
ATOM 882 O O . ARG A 1 114 ? 7.586 -8.617 -11.523 1 95.75 114 ARG A O 1
ATOM 889 N N . LEU A 1 115 ? 6.527 -8.883 -13.508 1 95.19 115 LEU A N 1
ATOM 890 C CA . LEU A 1 115 ? 5.598 -9.875 -12.977 1 95.19 115 LEU A CA 1
ATOM 891 C C . LEU A 1 115 ? 6.289 -11.219 -12.781 1 95.19 115 LEU A C 1
ATOM 893 O O . LEU A 1 115 ? 7.414 -11.414 -13.242 1 95.19 115 LEU A O 1
ATOM 897 N N . SER A 1 116 ? 5.617 -12.148 -12.047 1 91.88 116 SER A N 1
ATOM 898 C CA . SER A 1 116 ? 6.16 -13.484 -11.828 1 91.88 116 SER A CA 1
ATOM 899 C C . SER A 1 116 ? 6.418 -14.195 -13.148 1 91.88 116 SER A C 1
ATOM 901 O O . SER A 1 116 ? 7.254 -15.102 -13.219 1 91.88 116 SER A O 1
ATOM 903 N N . SER A 1 117 ? 5.742 -13.789 -14.211 1 90.06 117 SER A N 1
ATOM 904 C CA . SER A 1 117 ? 5.938 -14.352 -15.547 1 90.06 117 SER A CA 1
ATOM 905 C C . SER A 1 117 ? 7.195 -13.789 -16.203 1 90.06 117 SER A C 1
ATOM 907 O O . SER A 1 117 ? 7.609 -14.266 -17.266 1 90.06 117 SER A O 1
ATOM 909 N N . GLY A 1 118 ? 7.77 -12.781 -15.648 1 89.44 118 GLY A N 1
ATOM 910 C CA . GLY A 1 118 ? 8.898 -12.094 -16.25 1 89.44 118 GLY A CA 1
ATOM 911 C C . GLY A 1 118 ? 8.492 -10.883 -17.078 1 89.44 118 GLY A C 1
ATOM 912 O O . GLY A 1 118 ? 9.344 -10.094 -17.484 1 89.44 118 GLY A O 1
ATOM 913 N N . LYS A 1 119 ? 7.25 -10.703 -17.266 1 90.75 119 LYS A N 1
ATOM 914 C CA . LYS A 1 119 ? 6.762 -9.617 -18.109 1 90.75 119 LYS A CA 1
ATOM 915 C C . LYS A 1 119 ? 6.762 -8.289 -17.359 1 90.75 119 LYS A C 1
ATOM 917 O O . LYS A 1 119 ? 6.562 -8.258 -16.141 1 90.75 119 LYS A O 1
ATOM 922 N N . GLU A 1 120 ? 6.961 -7.23 -18.094 1 91.56 120 GLU A N 1
ATOM 923 C CA . GLU A 1 120 ? 6.84 -5.879 -17.547 1 91.56 120 GLU A CA 1
ATOM 924 C C . GLU A 1 120 ? 5.418 -5.352 -17.688 1 91.56 120 GLU A C 1
ATOM 926 O O . GLU A 1 120 ? 4.715 -5.688 -18.641 1 91.56 120 GLU A O 1
ATOM 931 N N . VAL A 1 121 ? 5.074 -4.656 -16.688 1 89.94 121 VAL A N 1
ATOM 932 C CA . VAL A 1 121 ? 3.82 -3.918 -16.781 1 89.94 121 VAL A CA 1
ATOM 933 C C . VAL A 1 121 ? 4.098 -2.488 -17.25 1 89.94 121 VAL A C 1
ATOM 935 O O . VAL A 1 121 ? 4.875 -1.766 -16.625 1 89.94 121 VAL A O 1
ATOM 938 N N . GLU A 1 122 ? 3.508 -2.166 -18.328 1 79.62 122 GLU A N 1
ATOM 939 C CA . GLU A 1 122 ? 3.66 -0.797 -18.828 1 79.62 122 GLU A CA 1
ATOM 940 C C . GLU A 1 122 ? 2.799 0.172 -18.016 1 79.62 122 GLU A C 1
ATOM 942 O O . GLU A 1 122 ? 1.604 -0.06 -17.828 1 79.62 122 GLU A O 1
ATOM 947 N N . ILE A 1 123 ? 3.467 1.113 -17.484 1 77.88 123 ILE A N 1
ATOM 948 C CA . ILE A 1 123 ? 2.74 2.141 -16.75 1 77.88 123 ILE A CA 1
ATOM 949 C C . ILE A 1 123 ? 2.385 3.293 -17.688 1 77.88 123 ILE A C 1
ATOM 951 O O . ILE A 1 123 ? 3.236 3.783 -18.438 1 77.88 123 ILE A O 1
ATOM 955 N N . ASP A 1 124 ? 1.097 3.521 -17.719 1 75.75 124 ASP A N 1
ATOM 956 C CA . ASP A 1 124 ? 0.708 4.754 -18.391 1 75.75 124 ASP A CA 1
ATOM 957 C C . ASP A 1 124 ? 1.39 5.965 -17.766 1 75.75 124 ASP A C 1
ATOM 959 O O . ASP A 1 124 ? 1.315 6.168 -16.547 1 75.75 124 ASP A O 1
ATOM 963 N N . PRO A 1 125 ? 2.088 6.723 -18.562 1 74 125 PRO A N 1
ATOM 964 C CA . PRO A 1 125 ? 2.756 7.906 -18.016 1 74 125 PRO A CA 1
ATOM 965 C C . PRO A 1 125 ? 1.811 8.812 -17.234 1 74 125 PRO A C 1
ATOM 967 O O . PRO A 1 125 ? 2.248 9.539 -16.344 1 74 125 PRO A O 1
ATOM 970 N N . ALA A 1 126 ? 0.561 8.773 -17.578 1 72.38 126 ALA A N 1
ATOM 971 C CA . ALA A 1 126 ? -0.424 9.602 -16.891 1 72.38 126 ALA A CA 1
ATOM 972 C C . ALA A 1 126 ? -0.604 9.141 -15.438 1 72.38 126 ALA A C 1
ATOM 974 O O . ALA A 1 126 ? -1.102 9.898 -14.602 1 72.38 126 ALA A O 1
ATOM 975 N N . ILE A 1 127 ? -0.033 7.965 -15.156 1 78.25 127 ILE A N 1
ATOM 976 C CA . ILE A 1 127 ? -0.259 7.41 -13.828 1 78.25 127 ILE A CA 1
ATOM 977 C C . ILE A 1 127 ? 1.044 7.434 -13.031 1 78.25 127 ILE A C 1
ATOM 979 O O . ILE A 1 127 ? 1.06 7.094 -11.844 1 78.25 127 ILE A O 1
ATOM 983 N N . LYS A 1 128 ? 2.018 7.973 -13.547 1 88.12 128 LYS A N 1
ATOM 984 C CA . LYS A 1 128 ? 3.285 8 -12.828 1 88.12 128 LYS A CA 1
ATOM 985 C C . LYS A 1 128 ? 3.203 8.914 -11.602 1 88.12 128 LYS A C 1
ATOM 987 O O . LYS A 1 128 ? 2.604 9.992 -11.664 1 88.12 128 LYS A O 1
ATOM 992 N N . PHE A 1 129 ? 3.725 8.406 -10.562 1 94.06 129 PHE A N 1
ATOM 993 C CA . PHE A 1 129 ? 3.748 9.195 -9.336 1 94.06 129 PHE A CA 1
ATOM 994 C C . PHE A 1 129 ? 5.066 9 -8.594 1 94.06 129 PHE A C 1
ATOM 996 O O . PHE A 1 129 ? 5.758 8 -8.805 1 94.06 129 PHE A O 1
ATOM 1003 N N . TRP A 1 130 ? 5.375 10 -7.746 1 97.06 130 TRP A N 1
ATOM 1004 C CA . TRP A 1 130 ? 6.641 10.117 -7.031 1 97.06 130 TRP A CA 1
ATOM 1005 C C . TRP A 1 130 ? 6.598 9.352 -5.715 1 97.06 130 TRP A C 1
ATOM 1007 O O . TRP A 1 130 ? 7.57 8.695 -5.336 1 97.06 130 TRP A O 1
ATOM 1017 N N . ARG A 1 131 ? 5.457 9.398 -5.027 1 98.5 131 ARG A N 1
ATOM 1018 C CA . ARG A 1 131 ? 5.266 8.719 -3.75 1 98.5 131 ARG A CA 1
ATOM 1019 C C . ARG A 1 131 ? 3.822 8.258 -3.584 1 98.5 131 ARG A C 1
ATOM 1021 O O . ARG A 1 131 ? 2.912 8.812 -4.203 1 98.5 131 ARG A O 1
ATOM 1028 N N . LEU A 1 132 ? 3.693 7.234 -2.834 1 98.12 132 LEU A N 1
ATOM 1029 C CA . LEU A 1 132 ? 2.387 6.777 -2.379 1 98.12 132 LEU A CA 1
ATOM 1030 C C . LEU A 1 132 ? 2.336 6.703 -0.856 1 98.12 132 LEU A C 1
ATOM 1032 O O . LEU A 1 132 ? 3.195 6.078 -0.231 1 98.12 132 LEU A O 1
ATOM 1036 N N . ALA A 1 133 ? 1.414 7.402 -0.26 1 98.81 133 ALA A N 1
ATOM 1037 C CA . ALA A 1 133 ? 1.174 7.324 1.179 1 98.81 133 ALA A CA 1
ATOM 1038 C C . ALA A 1 133 ? -0.035 6.445 1.487 1 98.81 133 ALA A C 1
ATOM 1040 O O . ALA A 1 133 ? -1.05 6.508 0.789 1 98.81 133 ALA A O 1
ATOM 1041 N N . GLU A 1 134 ? 0.08 5.641 2.455 1 98.75 134 GLU A N 1
ATOM 1042 C CA . GLU A 1 134 ? -1.037 4.895 3.027 1 98.75 134 GLU A CA 1
ATOM 1043 C C . GLU A 1 134 ? -1.428 5.445 4.395 1 98.75 134 GLU A C 1
ATOM 1045 O O . GLU A 1 134 ? -0.621 5.438 5.328 1 98.75 134 GLU A O 1
ATOM 1050 N N . LEU A 1 135 ? -2.617 5.922 4.484 1 98.75 135 LEU A N 1
ATOM 1051 C CA . LEU A 1 135 ? -3.174 6.309 5.777 1 98.75 135 LEU A CA 1
ATOM 1052 C C . LEU A 1 135 ? -3.949 5.152 6.402 1 98.75 135 LEU A C 1
ATOM 1054 O O . LEU A 1 135 ? -4.84 4.582 5.77 1 98.75 135 LEU A O 1
ATOM 1058 N N . HIS A 1 136 ? -3.637 4.828 7.609 1 98.5 136 HIS A N 1
ATOM 1059 C CA . HIS A 1 136 ? -4.156 3.631 8.258 1 98.5 136 HIS A CA 1
ATOM 1060 C C . HIS A 1 136 ? -5.34 3.961 9.156 1 98.5 136 HIS A C 1
ATOM 1062 O O . HIS A 1 136 ? -5.215 4.773 10.078 1 98.5 136 HIS A O 1
ATOM 1068 N N . PHE A 1 137 ? -6.426 3.27 8.938 1 98.19 137 PHE A N 1
ATOM 1069 C CA . PHE A 1 137 ? -7.621 3.389 9.766 1 98.19 137 PHE A CA 1
ATOM 1070 C C . PHE A 1 137 ? -8.109 2.016 10.219 1 98.19 137 PHE A C 1
ATOM 1072 O O . PHE A 1 137 ? -7.961 1.03 9.492 1 98.19 137 PHE A O 1
ATOM 1079 N N . ASP A 1 138 ? -8.703 1.994 11.383 1 96.38 138 ASP A N 1
ATOM 1080 C CA . ASP A 1 138 ? -9.227 0.725 11.875 1 96.38 138 ASP A CA 1
ATOM 1081 C C . ASP A 1 138 ? -10.469 0.301 11.086 1 96.38 138 ASP A C 1
ATOM 1083 O O . ASP A 1 138 ? -10.734 -0.893 10.938 1 96.38 138 ASP A O 1
ATOM 1087 N N . SER A 1 139 ? -11.25 1.263 10.609 1 97.19 139 SER A N 1
ATOM 1088 C CA . SER A 1 139 ? -12.5 1.019 9.898 1 97.19 139 SER A CA 1
ATOM 1089 C C . SER A 1 139 ? -12.852 2.188 8.984 1 97.19 139 SER A C 1
ATOM 1091 O O . SER A 1 139 ? -12.188 3.229 9.016 1 97.19 139 SER A O 1
ATOM 1093 N N . LEU A 1 140 ? -13.836 1.904 8.156 1 97.94 140 LEU A N 1
ATOM 1094 C CA . LEU A 1 140 ? -14.344 2.984 7.316 1 97.94 140 LEU A CA 1
ATOM 1095 C C . LEU A 1 140 ? -14.938 4.102 8.172 1 97.94 140 LEU A C 1
ATOM 1097 O O . LEU A 1 140 ? -14.805 5.281 7.832 1 97.94 140 LEU A O 1
ATOM 1101 N N . GLU A 1 141 ? -15.531 3.734 9.258 1 97.88 141 GLU A N 1
ATOM 1102 C CA . GLU A 1 141 ? -16.062 4.723 10.195 1 97.88 141 GLU A CA 1
ATOM 1103 C C . GLU A 1 141 ? -14.945 5.609 10.742 1 97.88 141 GLU A C 1
ATOM 1105 O O . GLU A 1 141 ? -15.102 6.828 10.828 1 97.88 141 GLU A O 1
ATOM 1110 N N . ASP A 1 142 ? -13.828 5.027 11.062 1 98.12 142 ASP A N 1
ATOM 1111 C CA . ASP A 1 142 ? -12.703 5.797 11.578 1 98.12 142 ASP A CA 1
ATOM 1112 C C . ASP A 1 142 ? -12.18 6.773 10.523 1 98.12 142 ASP A C 1
ATOM 1114 O O . ASP A 1 142 ? -11.742 7.875 10.859 1 98.12 142 ASP A O 1
ATOM 1118 N N . TYR A 1 143 ? -12.227 6.387 9.258 1 98.56 143 TYR A N 1
ATOM 1119 C CA . TYR A 1 143 ? -11.852 7.301 8.188 1 98.56 143 TYR A CA 1
ATOM 1120 C C . TYR A 1 143 ? -12.75 8.531 8.172 1 98.56 143 TYR A C 1
ATOM 1122 O O . TYR A 1 143 ? -12.273 9.656 8.07 1 98.56 143 TYR A O 1
ATOM 1130 N N . TRP A 1 144 ? -13.961 8.305 8.203 1 98 144 TRP A N 1
ATOM 1131 C CA . TRP A 1 144 ? -14.875 9.438 8.125 1 98 144 TRP A CA 1
ATOM 1132 C C . TRP A 1 144 ? -14.781 10.305 9.375 1 98 144 TRP A C 1
ATOM 1134 O O . TRP A 1 144 ? -14.945 11.523 9.305 1 98 144 TRP A O 1
ATOM 1144 N N . GLN A 1 145 ? -14.5 9.711 10.57 1 98.31 145 GLN A N 1
ATOM 1145 C CA . GLN A 1 145 ? -14.203 10.508 11.758 1 98.31 145 GLN A CA 1
ATOM 1146 C C . GLN A 1 145 ? -12.961 11.367 11.547 1 98.31 145 GLN A C 1
ATOM 1148 O O . GLN A 1 145 ? -12.914 12.516 11.992 1 98.31 145 GLN A O 1
ATOM 1153 N N . TYR A 1 146 ? -11.992 10.773 10.93 1 98.44 146 TYR A N 1
ATOM 1154 C CA . TYR A 1 146 ? -10.781 11.5 10.555 1 98.44 146 TYR A CA 1
ATOM 1155 C C . TYR A 1 146 ? -11.117 12.734 9.734 1 98.44 146 TYR A C 1
ATOM 1157 O O . TYR A 1 146 ? -10.641 13.828 10.023 1 98.44 146 TYR A O 1
ATOM 1165 N N . VAL A 1 147 ? -11.953 12.562 8.695 1 97.81 147 VAL A N 1
ATOM 1166 C CA . VAL A 1 147 ? -12.344 13.656 7.812 1 97.81 147 VAL A CA 1
ATOM 1167 C C . VAL A 1 147 ? -13.125 14.703 8.609 1 97.81 147 VAL A C 1
ATOM 1169 O O . VAL A 1 147 ? -12.82 15.898 8.523 1 97.81 147 VAL A O 1
ATOM 1172 N N . ALA A 1 148 ? -14.047 14.297 9.414 1 97.75 148 ALA A N 1
ATOM 1173 C CA . ALA A 1 148 ? -14.883 15.203 10.203 1 97.75 148 ALA A CA 1
ATOM 1174 C C . ALA A 1 148 ? -14.039 16.016 11.18 1 97.75 148 ALA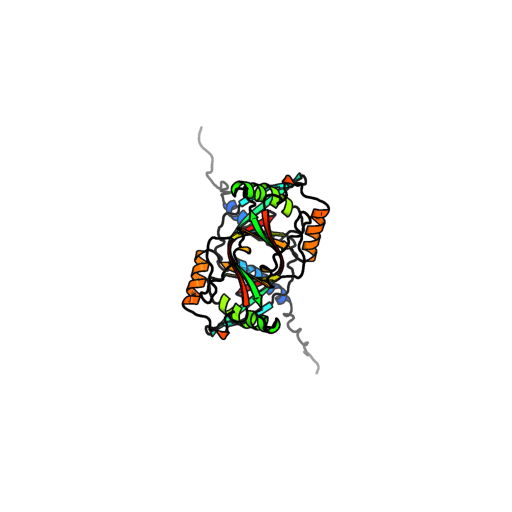 A C 1
ATOM 1176 O O . ALA A 1 148 ? -14.281 17.203 11.391 1 97.75 148 ALA A O 1
ATOM 1177 N N . TRP A 1 149 ? -13.117 15.336 11.805 1 98.38 149 TRP A N 1
ATOM 1178 C CA . TRP A 1 149 ? -12.242 15.984 12.781 1 98.38 149 TRP A CA 1
ATOM 1179 C C . TRP A 1 149 ? -11.523 17.172 12.156 1 98.38 149 TRP A C 1
ATOM 1181 O O . TRP A 1 149 ? -11.445 18.25 12.766 1 98.38 149 TRP A O 1
ATOM 1191 N N . PHE A 1 150 ? -11.047 17.078 10.914 1 97.94 150 PHE A N 1
ATOM 1192 C CA . PHE A 1 150 ? -10.312 18.156 10.258 1 97.94 150 PHE A CA 1
ATOM 1193 C C . PHE A 1 150 ? -11.266 19.25 9.773 1 97.94 150 PHE A C 1
ATOM 1195 O O . PHE A 1 150 ? -10.875 20.406 9.648 1 97.94 150 PHE A O 1
ATOM 1202 N N . GLN A 1 151 ? -12.477 18.891 9.461 1 95.81 151 GLN A N 1
ATOM 1203 C CA . GLN A 1 151 ? -13.453 19.906 9.078 1 95.81 151 GLN A CA 1
ATOM 1204 C C . GLN A 1 151 ? -13.719 20.875 10.227 1 95.81 151 GLN A C 1
ATOM 1206 O O . GLN A 1 151 ? -13.961 22.062 10 1 95.81 151 GLN A O 1
ATOM 1211 N N . GLU A 1 152 ? -13.664 20.406 11.438 1 96.81 152 GLU A N 1
ATOM 1212 C CA . GLU A 1 152 ? -13.883 21.219 12.625 1 96.81 152 GLU A CA 1
ATOM 1213 C C . GLU A 1 152 ? -12.602 21.922 13.055 1 96.81 152 GLU A C 1
ATOM 1215 O O . GLU A 1 152 ? -12.641 22.875 13.828 1 96.81 152 GLU A O 1
ATOM 1220 N N . ARG A 1 153 ? -11.523 21.359 12.625 1 96.88 153 ARG A N 1
ATOM 1221 C CA . ARG A 1 153 ? -10.195 21.844 13 1 96.88 153 ARG A CA 1
ATOM 1222 C C . ARG A 1 153 ? -9.297 22 11.781 1 96.88 153 ARG A C 1
ATOM 1224 O O . ARG A 1 153 ? -8.312 21.281 11.625 1 96.88 153 ARG A O 1
A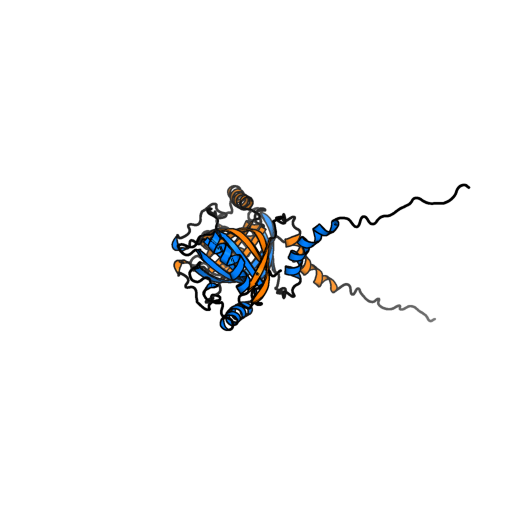TOM 1231 N N . LEU A 1 154 ? -9.555 23.031 11.039 1 95.69 154 LEU A N 1
ATOM 1232 C CA . LEU A 1 154 ? -8.914 23.188 9.742 1 95.69 154 LEU A CA 1
ATOM 1233 C C . LEU A 1 154 ? -7.422 23.453 9.891 1 95.69 154 LEU A C 1
ATOM 1235 O O . LEU A 1 154 ? -7.023 24.312 10.695 1 95.69 154 LEU A O 1
ATOM 1239 N N . ILE A 1 155 ? -6.66 22.75 9.141 1 97.19 155 ILE A N 1
ATOM 1240 C CA . ILE A 1 155 ? -5.23 23.031 9.078 1 97.19 155 ILE A CA 1
ATOM 1241 C C . ILE A 1 155 ? -5 24.375 8.375 1 97.19 155 ILE A C 1
ATOM 1243 O O . ILE A 1 155 ? -5.551 24.609 7.297 1 97.19 155 ILE A O 1
ATOM 1247 N N . PRO A 1 156 ? -4.184 25.25 8.906 1 96 156 PRO A N 1
ATOM 1248 C CA . PRO A 1 156 ? -3.887 26.516 8.227 1 96 156 PRO A CA 1
ATOM 1249 C C . PRO A 1 156 ? -3.287 26.297 6.836 1 96 156 PRO A C 1
ATOM 1251 O O . PRO A 1 156 ? -2.506 25.359 6.633 1 96 156 PRO A O 1
ATOM 1254 N N . GLN A 1 157 ? -3.564 27.156 5.922 1 92.81 157 GLN A N 1
ATOM 1255 C CA . GLN A 1 157 ? -3.23 27.031 4.504 1 92.81 157 GLN A CA 1
ATOM 1256 C C . GLN A 1 157 ? -1.735 26.781 4.312 1 92.81 157 GLN A C 1
ATOM 1258 O O . GLN A 1 157 ? -1.335 25.969 3.488 1 92.81 157 GLN A O 1
ATOM 1263 N N . GLY A 1 158 ? -0.888 27.469 4.996 1 93.69 158 GLY A N 1
ATOM 1264 C CA . GLY A 1 158 ? 0.552 27.344 4.84 1 93.69 158 GLY A CA 1
ATOM 1265 C C . GLY A 1 158 ? 1.075 25.969 5.207 1 93.69 158 GLY A C 1
ATOM 1266 O O . GLY A 1 158 ? 2.172 25.578 4.793 1 93.69 158 GLY A O 1
ATOM 1267 N N . ARG A 1 159 ? 0.271 25.156 5.934 1 96.56 159 ARG A N 1
ATOM 1268 C CA . ARG A 1 159 ? 0.718 23.844 6.414 1 96.56 159 ARG A CA 1
ATOM 1269 C C . ARG A 1 159 ? 0.031 22.719 5.656 1 96.56 159 ARG A C 1
ATOM 1271 O O . ARG A 1 159 ? 0.254 21.547 5.949 1 96.56 159 ARG A O 1
ATOM 1278 N N . THR A 1 160 ? -0.846 23.078 4.691 1 96.44 160 THR A N 1
ATOM 1279 C CA . THR A 1 160 ? -1.551 22.094 3.881 1 96.44 160 THR A CA 1
ATOM 1280 C C . THR A 1 160 ? -0.699 21.656 2.688 1 96.44 160 THR A C 1
ATOM 1282 O O . THR A 1 160 ? 0.334 22.266 2.406 1 96.44 160 THR A O 1
ATOM 1285 N N . PRO A 1 161 ? -1.141 20.625 2.008 1 96.69 161 PRO A N 1
ATOM 1286 C CA . PRO A 1 161 ? -0.396 20.172 0.828 1 96.69 161 PRO A CA 1
ATOM 1287 C C . PRO A 1 161 ? -0.575 21.109 -0.367 1 96.69 161 PRO A C 1
ATOM 1289 O O . PRO A 1 161 ? 0.111 20.953 -1.382 1 96.69 161 PRO A O 1
ATOM 1292 N N . ALA A 1 162 ? -1.497 22.047 -0.268 1 94.75 162 ALA A N 1
ATOM 1293 C CA . ALA A 1 162 ? -1.761 22.953 -1.385 1 94.75 162 ALA A CA 1
ATOM 1294 C C . ALA A 1 162 ? -0.487 23.672 -1.823 1 94.75 162 ALA A C 1
ATOM 1296 O O . ALA A 1 162 ? 0.239 24.219 -0.994 1 94.75 162 ALA A O 1
ATOM 1297 N N . GLY A 1 163 ? -0.204 23.562 -3.133 1 95.56 163 GLY A N 1
ATOM 1298 C CA . GLY A 1 163 ? 0.982 24.203 -3.682 1 95.56 163 GLY A CA 1
ATOM 1299 C C . GLY A 1 163 ? 2.234 23.359 -3.541 1 95.56 163 GLY A C 1
ATOM 1300 O O . GLY A 1 163 ? 3.312 23.75 -3.986 1 95.56 163 GLY A O 1
ATOM 1301 N N . LYS A 1 164 ? 2.135 22.219 -2.898 1 97.56 164 LYS A N 1
ATOM 1302 C CA . LYS A 1 164 ? 3.293 21.359 -2.668 1 97.56 164 LYS A CA 1
ATOM 1303 C C . LYS A 1 164 ? 3.105 20 -3.318 1 97.56 164 LYS A C 1
ATOM 1305 O O . LYS A 1 164 ? 4.035 19.453 -3.922 1 97.56 164 LYS A O 1
ATOM 1310 N N . SER A 1 165 ? 1.913 19.484 -3.191 1 96.62 165 SER A N 1
ATOM 1311 C CA . SER A 1 165 ? 1.623 18.141 -3.682 1 96.62 165 SER A CA 1
ATOM 1312 C C . SER A 1 165 ? 0.697 18.172 -4.895 1 96.62 165 SER A C 1
ATOM 1314 O O . SER A 1 165 ? -0.334 18.859 -4.867 1 96.62 165 SER A O 1
ATOM 1316 N N . ALA A 1 166 ? 1.086 17.469 -5.938 1 94.69 166 ALA A N 1
ATOM 1317 C CA . ALA A 1 166 ? 0.22 17.203 -7.086 1 94.69 166 ALA A CA 1
ATOM 1318 C C . ALA A 1 166 ? -0.356 15.797 -7.035 1 94.69 166 ALA A C 1
ATOM 1320 O O . ALA A 1 166 ? 0.288 14.844 -7.469 1 94.69 166 ALA A O 1
ATOM 1321 N N . PHE A 1 167 ? -1.566 15.711 -6.551 1 93.88 167 PHE A N 1
ATOM 1322 C CA . PHE A 1 167 ? -2.16 14.406 -6.289 1 93.88 167 PHE A CA 1
ATOM 1323 C C . PHE A 1 167 ? -2.555 13.719 -7.59 1 93.88 167 PHE A C 1
ATOM 1325 O O . PHE A 1 167 ? -3.047 14.367 -8.516 1 93.88 167 PHE A O 1
ATOM 1332 N N . ARG A 1 168 ? -2.342 12.422 -7.641 1 92.38 168 ARG A N 1
ATOM 1333 C CA . ARG A 1 168 ? -2.668 11.633 -8.82 1 92.38 168 ARG A CA 1
ATOM 1334 C C . ARG A 1 168 ? -3.936 10.812 -8.594 1 92.38 168 ARG A C 1
ATOM 1336 O O . ARG A 1 168 ? -4.789 10.719 -9.477 1 92.38 168 ARG A O 1
ATOM 1343 N N . PHE A 1 169 ? -4.059 10.211 -7.414 1 92.75 169 PHE A N 1
ATOM 1344 C CA . PHE A 1 169 ? -5.297 9.555 -7.012 1 92.75 169 PHE A CA 1
ATOM 1345 C C . PHE A 1 169 ? -5.359 9.391 -5.5 1 92.75 169 PHE A C 1
ATOM 1347 O O . PHE A 1 169 ? -4.34 9.523 -4.812 1 92.75 169 PHE A O 1
ATOM 1354 N N . TYR A 1 170 ? -6.543 9.242 -5.066 1 95.62 170 TYR A N 1
ATOM 1355 C CA . TYR A 1 170 ? -6.852 8.906 -3.682 1 95.62 170 TYR A CA 1
ATOM 1356 C C . TYR A 1 170 ? -8.016 7.93 -3.607 1 95.62 170 TYR A C 1
ATOM 1358 O O . TYR A 1 170 ? -9.125 8.234 -4.055 1 95.62 170 TYR A O 1
ATOM 1366 N N . VAL A 1 171 ? -7.711 6.719 -3.074 1 96.5 171 VAL A N 1
ATOM 1367 C CA . VAL A 1 171 ? -8.766 5.723 -2.928 1 96.5 171 VAL A CA 1
ATOM 1368 C C . VAL A 1 171 ? -8.719 5.125 -1.523 1 96.5 171 VAL A C 1
ATOM 1370 O O . VAL A 1 171 ? -7.688 5.184 -0.852 1 96.5 171 VAL A O 1
ATOM 1373 N N . LEU A 1 172 ? -9.891 4.621 -1.094 1 97.75 172 LEU A N 1
ATOM 1374 C CA . LEU A 1 172 ? -9.945 3.82 0.124 1 97.75 172 LEU A CA 1
ATOM 1375 C C . LEU A 1 172 ? -9.984 2.332 -0.207 1 97.75 172 LEU A C 1
ATOM 1377 O O . LEU A 1 172 ? -10.625 1.927 -1.182 1 97.75 172 LEU A O 1
ATOM 1381 N N . GLY A 1 173 ? -9.25 1.58 0.604 1 98.19 173 GLY A N 1
ATOM 1382 C CA . GLY A 1 173 ? -9.258 0.139 0.412 1 98.19 173 GLY A CA 1
ATOM 1383 C C . GLY A 1 173 ? -9.43 -0.635 1.705 1 98.19 173 GLY A C 1
ATOM 1384 O O . GLY A 1 173 ? -8.789 -0.327 2.709 1 98.19 173 GLY A O 1
ATOM 1385 N N . GLU A 1 174 ? -10.344 -1.647 1.682 1 98.31 174 GLU A N 1
ATOM 1386 C CA . GLU A 1 174 ? -10.328 -2.646 2.746 1 98.31 174 GLU A CA 1
ATOM 1387 C C . GLU A 1 174 ? -9.133 -3.588 2.6 1 98.31 174 GLU A C 1
ATOM 1389 O O . GLU A 1 174 ? -8.867 -4.098 1.508 1 98.31 174 GLU A O 1
ATOM 1394 N N . THR A 1 175 ? -8.516 -3.797 3.713 1 97.94 175 THR A N 1
ATOM 1395 C CA . THR A 1 175 ? -7.188 -4.387 3.607 1 97.94 175 THR A CA 1
ATOM 1396 C C . THR A 1 175 ? -7.164 -5.777 4.234 1 97.94 175 THR A C 1
ATOM 1398 O O . THR A 1 175 ? -7.734 -5.992 5.305 1 97.94 175 THR A O 1
ATOM 1401 N N . GLN A 1 176 ? -6.484 -6.664 3.553 1 97.31 176 GLN A N 1
ATOM 1402 C CA . GLN A 1 176 ? -6.145 -7.98 4.074 1 97.31 176 GLN A CA 1
ATOM 1403 C C . GLN A 1 176 ? -4.641 -8.219 4.031 1 97.31 176 GLN A C 1
ATOM 1405 O O . GLN A 1 176 ? -3.965 -7.797 3.092 1 97.31 176 GLN A O 1
ATOM 1410 N N . GLU A 1 177 ? -4.219 -8.852 5.012 1 96.62 177 GLU A N 1
ATOM 1411 C CA . GLU A 1 177 ? -2.83 -9.297 5.078 1 96.62 177 GLU A CA 1
ATOM 1412 C C . GLU A 1 177 ? -2.723 -10.805 4.848 1 96.62 177 GLU A C 1
ATOM 1414 O O . GLU A 1 177 ? -3.494 -11.578 5.414 1 96.62 177 GLU A O 1
ATOM 1419 N N . ILE A 1 178 ? -1.788 -11.172 4.031 1 96.25 178 ILE A N 1
ATOM 1420 C CA . ILE A 1 178 ? -1.567 -12.562 3.65 1 96.25 178 ILE A CA 1
ATOM 1421 C C . ILE A 1 178 ? -0.125 -12.961 3.959 1 96.25 178 ILE A C 1
ATOM 1423 O O . ILE A 1 178 ? 0.815 -12.367 3.418 1 96.25 178 ILE A O 1
ATOM 1427 N N . TRP A 1 179 ? 0.046 -13.945 4.797 1 95.12 179 TRP A N 1
ATOM 1428 C CA . TRP A 1 179 ? 1.388 -14.359 5.195 1 95.12 179 TRP A CA 1
ATOM 1429 C C . TRP A 1 179 ? 1.459 -15.875 5.379 1 95.12 179 TRP A C 1
ATOM 1431 O O . TRP A 1 179 ? 0.477 -16.5 5.781 1 95.12 179 TRP A O 1
ATOM 1441 N N . ARG A 1 180 ? 2.674 -16.344 5.156 1 92.12 180 ARG A N 1
ATOM 1442 C CA . ARG A 1 180 ? 2.881 -17.781 5.352 1 92.12 180 ARG A CA 1
ATOM 1443 C C . ARG A 1 180 ? 2.631 -18.172 6.805 1 92.12 180 ARG A C 1
ATOM 1445 O O . ARG A 1 180 ? 3.025 -17.453 7.727 1 92.12 180 ARG A O 1
ATOM 1452 N N . SER A 1 181 ? 1.902 -19.391 6.914 1 84.19 181 SER A N 1
ATOM 1453 C CA . SER A 1 181 ? 1.662 -19.938 8.242 1 84.19 181 SER A CA 1
ATOM 1454 C C . SER A 1 181 ? 2.613 -21.094 8.539 1 84.19 181 SER A C 1
ATOM 1456 O O . SER A 1 181 ? 3.064 -21.781 7.621 1 84.19 181 SER A O 1
ATOM 1458 N N . MET B 1 1 ? -24.891 -62.375 54.844 1 21.11 1 MET B N 1
ATOM 1459 C CA . MET B 1 1 ? -24.328 -61.188 55.469 1 21.11 1 MET B CA 1
ATOM 1460 C C . MET B 1 1 ? -24.125 -60.062 54.438 1 21.11 1 MET B C 1
ATOM 1462 O O . MET B 1 1 ? -24.078 -60.344 53.25 1 21.11 1 MET B O 1
ATOM 1466 N N . ASP B 1 2 ? -23.625 -58.938 54.969 1 19.94 2 ASP B N 1
ATOM 1467 C CA . ASP B 1 2 ? -23.906 -57.531 54.75 1 19.94 2 ASP B CA 1
ATOM 1468 C C . ASP B 1 2 ? -23.234 -57.031 53.469 1 19.94 2 ASP B C 1
ATOM 1470 O O . ASP B 1 2 ? -23.859 -56.312 52.688 1 19.94 2 ASP B O 1
ATOM 1474 N N . GLN B 1 3 ? -21.938 -56.75 53.438 1 18.88 3 GLN B N 1
ATOM 1475 C CA . GLN B 1 3 ? -21.469 -55.375 53.438 1 18.88 3 GLN B CA 1
ATOM 1476 C C . GLN B 1 3 ? -21.422 -54.844 52 1 18.88 3 GLN B C 1
ATOM 1478 O O . GLN B 1 3 ? -22 -53.781 51.719 1 18.88 3 GLN B O 1
ATOM 1483 N N . PHE B 1 4 ? -20.062 -54.312 51.719 1 20.11 4 PHE B N 1
ATOM 1484 C CA . PHE B 1 4 ? -19.625 -52.969 51.375 1 20.11 4 PHE B CA 1
ATOM 1485 C C . PHE B 1 4 ? -19.953 -52.656 49.906 1 20.11 4 PHE B C 1
ATOM 1487 O O . PHE B 1 4 ? -20.578 -51.625 49.625 1 20.11 4 PHE B O 1
ATOM 1494 N N . ARG B 1 5 ? -18.891 -52.5 48.875 1 20.14 5 ARG B N 1
ATOM 1495 C CA . ARG B 1 5 ? -18.172 -51.312 48.5 1 20.14 5 ARG B CA 1
ATOM 1496 C C . ARG B 1 5 ? -18.594 -50.812 47.125 1 20.14 5 ARG B C 1
ATOM 1498 O O . ARG B 1 5 ? -18.234 -51.406 46.094 1 20.14 5 ARG B O 1
ATOM 1505 N N . LEU B 1 6 ? -19.812 -50.562 46.812 1 22.78 6 LEU B N 1
ATOM 1506 C CA . LEU B 1 6 ? -20.266 -50.062 45.531 1 22.78 6 LEU B CA 1
ATOM 1507 C C . LEU B 1 6 ? -19.562 -48.781 45.188 1 22.78 6 LEU B C 1
ATOM 1509 O O . LEU B 1 6 ? -19.922 -47.688 45.656 1 22.78 6 LEU B O 1
ATOM 1513 N N . LEU B 1 7 ? -18.188 -48.656 45.438 1 22.5 7 LEU B N 1
ATOM 1514 C CA . LEU B 1 7 ? -17.75 -47.281 45.312 1 22.5 7 LEU B CA 1
ATOM 1515 C C . LEU B 1 7 ? -18.125 -46.688 43.969 1 22.5 7 LEU B C 1
ATOM 1517 O O . LEU B 1 7 ? -18.281 -47.438 43 1 22.5 7 LEU B O 1
ATOM 1521 N N . PRO B 1 8 ? -18.406 -45.281 43.969 1 23.95 8 PRO B N 1
ATOM 1522 C CA . PRO B 1 8 ? -18.922 -44.188 43.156 1 23.95 8 PRO B CA 1
ATOM 1523 C C . PRO B 1 8 ? -18.125 -43.938 41.875 1 23.95 8 PRO B C 1
ATOM 1525 O O . PRO B 1 8 ? -16.953 -44.344 41.812 1 23.95 8 PRO B O 1
ATOM 1528 N N . LEU B 1 9 ? -18.875 -43.844 40.75 1 21.66 9 LEU B N 1
ATOM 1529 C CA . LEU B 1 9 ? -18.672 -43.469 39.344 1 21.66 9 LEU B CA 1
ATOM 1530 C C . LEU B 1 9 ? -17.844 -42.188 39.25 1 21.66 9 LEU B C 1
ATOM 1532 O O . LEU B 1 9 ? -18.25 -41.156 39.75 1 21.66 9 LEU B O 1
ATOM 1536 N N . ALA B 1 10 ? -16.438 -42.312 39.312 1 22 10 ALA B N 1
ATOM 1537 C CA . ALA B 1 10 ? -15.359 -41.344 39.188 1 22 10 ALA B CA 1
ATOM 1538 C C . ALA B 1 10 ? -15.633 -40.375 38.031 1 22 10 ALA B C 1
ATOM 1540 O O . ALA B 1 10 ? -16.297 -40.719 37.062 1 22 10 ALA B O 1
ATOM 1541 N N . GLY B 1 11 ? -15.586 -38.969 38.406 1 21.22 11 GLY B N 1
ATOM 1542 C CA . GLY B 1 11 ? -15.625 -37.594 37.906 1 21.22 11 GLY B CA 1
ATOM 1543 C C . GLY B 1 11 ? -14.734 -37.375 36.688 1 21.22 11 GLY B C 1
ATOM 1544 O O . GLY B 1 11 ? -13.516 -37.531 36.781 1 21.22 11 GLY B O 1
ATOM 1545 N N . ALA B 1 12 ? -15.117 -37.875 35.469 1 21.05 12 ALA B N 1
ATOM 1546 C CA . ALA B 1 12 ? -14.484 -37.656 34.188 1 21.05 12 ALA B CA 1
ATOM 1547 C C . ALA B 1 12 ? -13.969 -36.219 34.062 1 21.05 12 ALA B C 1
ATOM 1549 O O . ALA B 1 12 ? -14.453 -35.344 34.75 1 21.05 12 ALA B O 1
ATOM 1550 N N . ALA B 1 13 ? -12.781 -36.062 33.219 1 20.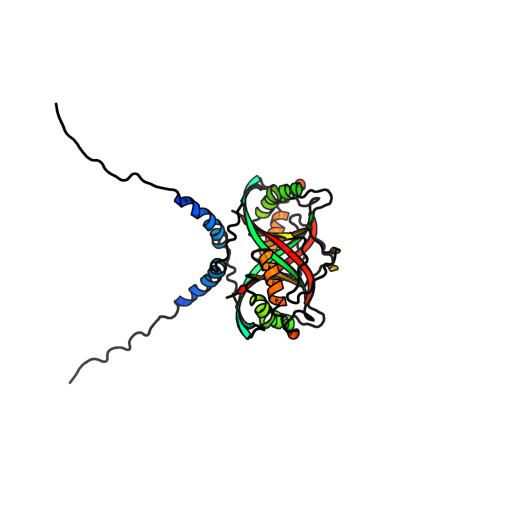84 13 ALA B N 1
ATOM 1551 C CA . ALA B 1 13 ? -11.641 -35.25 32.812 1 20.84 13 ALA B CA 1
ATOM 1552 C C . ALA B 1 13 ? -12.094 -34 32.094 1 20.84 13 ALA B C 1
ATOM 1554 O O . ALA B 1 13 ? -12.828 -34.062 31.094 1 20.84 13 ALA B O 1
ATOM 1555 N N . ALA B 1 14 ? -12.422 -32.875 32.844 1 23.06 14 ALA B N 1
ATOM 1556 C CA . ALA B 1 14 ? -12.688 -31.484 32.438 1 23.06 14 ALA B CA 1
ATOM 1557 C C . ALA B 1 14 ? -11.594 -30.953 31.531 1 23.06 14 ALA B C 1
ATOM 1559 O O . ALA B 1 14 ? -11.047 -29.875 31.766 1 23.06 14 ALA B O 1
ATOM 1560 N N . VAL B 1 15 ? -10.719 -31.781 30.938 1 23.52 15 VAL B N 1
ATOM 1561 C CA . VAL B 1 15 ? -9.57 -31 30.469 1 23.52 15 VAL B CA 1
ATOM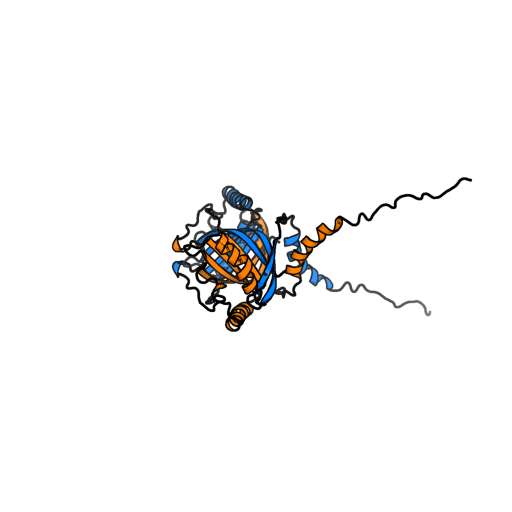 1562 C C . VAL B 1 15 ? -10.016 -30.016 29.391 1 23.52 15 VAL B C 1
ATOM 1564 O O . VAL B 1 15 ? -9.227 -29.656 28.516 1 23.52 15 VAL B O 1
ATOM 1567 N N . GLY B 1 16 ? -11.344 -29.828 29.172 1 21.19 16 GLY B N 1
ATOM 1568 C CA . GLY B 1 16 ? -11.609 -29.328 27.828 1 21.19 16 GLY B CA 1
ATOM 1569 C C . GLY B 1 16 ? -10.859 -28.047 27.531 1 21.19 16 GLY B C 1
ATOM 1570 O O . GLY B 1 16 ? -10.312 -27.875 26.438 1 21.19 16 GLY B O 1
ATOM 1571 N N . ALA B 1 17 ? -11.242 -26.922 28.203 1 21.84 17 ALA B N 1
ATOM 1572 C CA . ALA B 1 17 ? -11.656 -25.703 27.5 1 21.84 17 ALA B CA 1
ATOM 1573 C C . ALA B 1 17 ? -10.445 -24.875 27.078 1 21.84 17 ALA B C 1
ATOM 1575 O O . ALA B 1 17 ? -10.57 -23.938 26.281 1 21.84 17 ALA B O 1
ATOM 1576 N N . VAL B 1 18 ? -9.383 -24.953 27.844 1 24.92 18 VAL B N 1
ATOM 1577 C CA . VAL B 1 18 ? -8.68 -23.688 27.922 1 24.92 18 VAL B CA 1
ATOM 1578 C C . VAL B 1 18 ? -7.891 -23.453 26.625 1 24.92 18 VAL B C 1
ATOM 1580 O O . VAL B 1 18 ? -7.121 -22.5 26.516 1 24.92 18 VAL B O 1
ATOM 1583 N N . VAL B 1 19 ? -7.887 -24.484 25.688 1 24.45 19 VAL B N 1
ATOM 1584 C CA . VAL B 1 19 ? -6.77 -24.359 24.766 1 24.45 19 VAL B CA 1
ATOM 1585 C C . VAL B 1 19 ? -6.988 -23.156 23.844 1 24.45 19 VAL B C 1
ATOM 1587 O O . VAL B 1 19 ? -6.207 -22.922 22.922 1 24.45 19 VAL B O 1
ATOM 1590 N N . GLY B 1 20 ? -8.227 -22.641 23.922 1 24.66 20 GLY B N 1
ATOM 1591 C CA . GLY B 1 20 ? -8.578 -21.828 22.766 1 24.66 20 GLY B CA 1
ATOM 1592 C C . GLY B 1 20 ? -7.676 -20.625 22.594 1 24.66 20 GLY B C 1
ATOM 1593 O O . GLY B 1 20 ? -7.676 -19.984 21.547 1 24.66 20 GLY B O 1
ATOM 1594 N N . ALA B 1 21 ? -7.266 -20.078 23.797 1 27.14 21 ALA B N 1
ATOM 1595 C CA . ALA B 1 21 ? -6.758 -18.719 23.75 1 27.14 21 ALA B CA 1
ATOM 1596 C C . ALA B 1 21 ? -5.414 -18.656 23.031 1 27.14 21 ALA B C 1
ATOM 1598 O O . ALA B 1 21 ? -4.879 -17.562 22.797 1 27.14 21 ALA B O 1
ATOM 1599 N N . GLY B 1 22 ? -4.707 -19.781 22.891 1 24.78 22 GLY B N 1
ATOM 1600 C CA . GLY B 1 22 ? -3.289 -19.781 22.562 1 24.78 22 GLY B CA 1
ATOM 1601 C C . GLY B 1 22 ? -3.016 -19.469 21.094 1 24.78 22 GLY B C 1
ATOM 1602 O O . GLY B 1 22 ? -1.916 -19.031 20.75 1 24.78 22 GLY B O 1
ATOM 1603 N N . LEU B 1 23 ? -3.99 -19.938 20.344 1 25.19 23 LEU B N 1
ATOM 1604 C CA . LEU B 1 23 ? -3.547 -19.953 18.953 1 25.19 23 LEU B CA 1
ATOM 1605 C C . LEU B 1 23 ? -3.438 -18.531 18.406 1 25.19 23 LEU B C 1
ATOM 1607 O O . LEU B 1 23 ? -2.588 -18.266 17.547 1 25.19 23 LEU B O 1
ATOM 1611 N N . ALA B 1 24 ? -4.336 -17.703 18.938 1 26.62 24 ALA B N 1
ATOM 1612 C CA . ALA B 1 24 ? -4.371 -16.422 18.266 1 26.62 24 ALA B CA 1
ATOM 1613 C C . ALA B 1 24 ? -3.066 -15.648 18.469 1 26.62 24 ALA B C 1
ATOM 1615 O O . ALA B 1 24 ? -2.646 -14.875 17.609 1 26.62 24 ALA B O 1
ATOM 1616 N N . THR B 1 25 ? -2.473 -15.914 19.641 1 29.91 25 THR B N 1
ATOM 1617 C CA . THR B 1 25 ? -1.264 -15.164 19.953 1 29.91 25 THR B CA 1
ATOM 1618 C C . THR B 1 25 ? -0.114 -15.586 19.031 1 29.91 25 THR B C 1
ATOM 1620 O O . THR B 1 25 ? 0.743 -14.766 18.688 1 29.91 25 THR B O 1
ATOM 1623 N N . TRP B 1 26 ? -0.172 -16.781 18.547 1 27.06 26 TRP B N 1
ATOM 1624 C CA . TRP B 1 26 ? 0.997 -17.328 17.875 1 27.06 26 TRP B CA 1
ATOM 1625 C C . TRP B 1 26 ? 1.201 -16.672 16.516 1 27.06 26 TRP B C 1
ATOM 1627 O O . TRP B 1 26 ? 2.326 -16.312 16.156 1 27.06 26 TRP B O 1
ATOM 1637 N N . VAL B 1 27 ? 0.03 -16.531 15.859 1 26.38 27 VAL B N 1
ATOM 1638 C CA . VAL B 1 27 ? 0.265 -16.078 14.492 1 26.38 27 VAL B CA 1
ATOM 1639 C C . VAL B 1 27 ? 0.894 -14.68 14.523 1 26.38 27 VAL B C 1
ATOM 1641 O O . VAL B 1 27 ? 1.816 -14.391 13.758 1 26.38 27 VAL B O 1
ATOM 1644 N N . TRP B 1 28 ? 0.5 -13.773 15.508 1 29.5 28 TRP B N 1
ATOM 1645 C CA . TRP B 1 28 ? 1.124 -12.453 15.578 1 29.5 28 TRP B CA 1
ATOM 1646 C C . TRP B 1 28 ? 2.607 -12.57 15.906 1 29.5 28 TRP B C 1
ATOM 1648 O O . TRP B 1 28 ? 3.434 -11.844 15.359 1 29.5 28 TRP B O 1
ATOM 1658 N N . GLN B 1 29 ? 2.975 -13.539 16.734 1 28.55 29 GLN B N 1
ATOM 1659 C CA . GLN B 1 29 ? 4.375 -13.75 17.094 1 28.55 29 GLN B CA 1
ATOM 1660 C C . GLN B 1 29 ? 5.184 -14.219 15.883 1 28.55 29 GLN B C 1
ATOM 1662 O O . GLN B 1 29 ? 6.324 -13.797 15.688 1 28.55 29 GLN B O 1
ATOM 1667 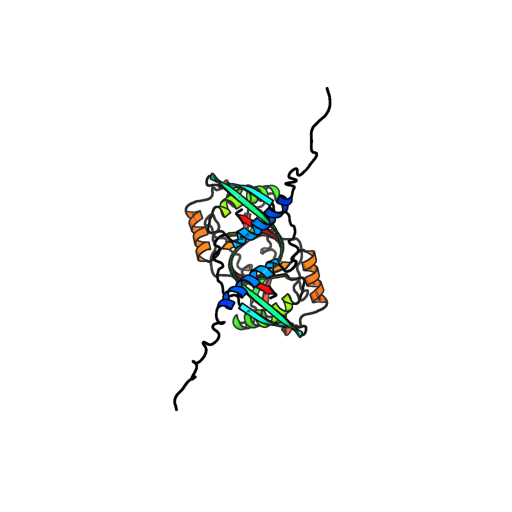N N . ARG B 1 30 ? 4.68 -15.133 15.203 1 29.94 30 ARG B N 1
ATOM 1668 C CA . ARG B 1 30 ? 5.5 -15.672 14.125 1 29.94 30 ARG B CA 1
ATOM 1669 C C . ARG B 1 30 ? 5.695 -14.648 13.008 1 29.94 30 ARG B C 1
ATOM 1671 O O . ARG B 1 30 ? 6.512 -14.852 12.109 1 29.94 30 ARG B O 1
ATOM 1678 N N . ARG B 1 31 ? 4.793 -13.711 12.672 1 34.09 31 ARG B N 1
ATOM 1679 C CA . ARG B 1 31 ? 5.266 -12.617 11.836 1 34.09 31 ARG B CA 1
ATOM 1680 C C . ARG B 1 31 ? 6.488 -11.945 12.461 1 34.09 31 ARG B C 1
ATOM 1682 O O . ARG B 1 31 ? 7.328 -11.391 11.75 1 34.09 31 ARG B O 1
ATOM 1689 N N . GLN B 1 32 ? 6.68 -11.734 13.82 1 30.14 32 GLN B N 1
ATOM 1690 C CA . GLN B 1 32 ? 7.895 -11.281 14.484 1 30.14 32 GLN B CA 1
ATOM 1691 C C . GLN B 1 32 ? 9.016 -12.312 14.344 1 30.14 32 GLN B C 1
ATOM 1693 O O . GLN B 1 32 ? 10.188 -11.945 14.234 1 30.14 32 GLN B O 1
ATOM 1698 N N . GLN B 1 33 ? 8.828 -13.617 14.727 1 28.75 33 GLN B N 1
ATOM 1699 C CA . GLN B 1 33 ? 9.961 -14.516 14.914 1 28.75 33 GLN B CA 1
ATOM 1700 C C . GLN B 1 33 ? 10.531 -14.969 13.57 1 28.75 33 GLN B C 1
ATOM 1702 O O . GLN B 1 33 ? 11.461 -15.766 13.531 1 28.75 33 GLN B O 1
ATOM 1707 N N . GLY B 1 34 ? 9.836 -15.367 12.625 1 29.48 34 GLY B N 1
ATOM 1708 C CA . GLY B 1 34 ? 10.828 -15.68 11.609 1 29.48 34 GLY B CA 1
ATOM 1709 C C . GLY B 1 34 ? 11.922 -14.633 11.508 1 29.48 34 GLY B C 1
ATOM 1710 O O . GLY B 1 34 ? 11.703 -13.461 11.812 1 29.48 34 GLY B O 1
ATOM 1711 N N . GLY B 1 35 ? 13.266 -15.07 11.734 1 29.05 35 GLY B N 1
ATOM 1712 C CA . GLY B 1 35 ? 14.43 -14.203 11.711 1 29.05 35 GLY B CA 1
ATOM 1713 C C . GLY B 1 35 ? 14.281 -13.031 10.758 1 29.05 35 GLY B C 1
ATOM 1714 O O . GLY B 1 35 ? 14.664 -13.117 9.586 1 29.05 35 GLY B O 1
ATOM 1715 N N . ARG B 1 36 ? 13.094 -12.594 10.641 1 32.09 36 ARG B N 1
ATOM 1716 C CA . ARG B 1 36 ? 13.078 -11.367 9.859 1 32.09 36 ARG B CA 1
ATOM 1717 C C . ARG B 1 36 ? 14.227 -10.445 10.258 1 32.09 36 ARG B C 1
ATOM 1719 O O . ARG B 1 36 ? 14.43 -10.172 11.438 1 32.09 36 ARG B O 1
ATOM 1726 N N . SER B 1 37 ? 15.148 -10.531 9.625 1 30.16 37 SER B N 1
ATOM 1727 C CA . SER B 1 37 ? 16.156 -9.484 9.781 1 30.16 37 SER B CA 1
ATOM 1728 C C . SER B 1 37 ? 15.508 -8.164 10.172 1 30.16 37 SER B C 1
ATOM 1730 O O . SER B 1 37 ? 14.703 -7.605 9.422 1 30.16 37 SER B O 1
ATOM 1732 N N . ALA B 1 38 ? 14.781 -8.031 11.398 1 34.25 38 ALA B N 1
ATOM 1733 C CA . ALA B 1 38 ? 14.672 -6.637 11.828 1 34.25 38 ALA B CA 1
ATOM 1734 C C . ALA B 1 38 ? 15.641 -5.746 11.055 1 34.25 38 ALA B C 1
ATOM 1736 O O . ALA B 1 38 ? 16.859 -5.898 11.18 1 34.25 38 ALA B O 1
ATOM 1737 N N . HIS B 1 39 ? 15.25 -5.578 9.891 1 35.94 39 HIS B N 1
ATOM 1738 C CA . HIS B 1 39 ? 16.172 -4.562 9.406 1 35.94 39 HIS B CA 1
ATOM 1739 C C . HIS B 1 39 ? 16.578 -3.609 10.523 1 35.94 39 HIS B C 1
ATOM 1741 O O . HIS B 1 39 ? 15.727 -3.059 11.227 1 35.94 39 HIS B O 1
ATOM 1747 N N . ASN B 1 40 ? 17.344 -4.129 11.508 1 41.91 40 ASN B N 1
ATOM 1748 C CA . ASN B 1 40 ? 18.062 -3.232 12.406 1 41.91 40 ASN B CA 1
ATOM 1749 C C . ASN B 1 40 ? 17.938 -1.777 11.961 1 41.91 40 ASN B C 1
ATOM 1751 O O . ASN B 1 40 ? 18.938 -1.113 11.703 1 41.91 40 ASN B O 1
ATOM 1755 N N . GLY B 1 41 ? 16.906 -1.599 11.156 1 51.69 41 GLY B N 1
ATOM 1756 C CA . GLY B 1 41 ? 17.031 -0.274 10.57 1 51.69 41 GLY B CA 1
ATOM 1757 C C . GLY B 1 41 ? 16.875 0.845 11.578 1 51.69 41 GLY B C 1
ATOM 1758 O O . GLY B 1 41 ? 16.375 0.63 12.68 1 51.69 41 GLY B O 1
ATOM 1759 N N . GLN B 1 42 ? 17.484 1.808 11.516 1 70.81 42 GLN B N 1
ATOM 1760 C CA . GLN B 1 42 ? 17.547 3.076 12.234 1 70.81 42 GLN B CA 1
ATOM 1761 C C . GLN B 1 42 ? 16.156 3.691 12.398 1 70.81 42 GLN B C 1
ATOM 1763 O O . GLN B 1 42 ? 15.414 3.814 11.43 1 70.81 42 GLN B O 1
ATOM 1768 N N . ILE B 1 43 ? 15.57 3.484 13.633 1 89.62 43 ILE B N 1
ATOM 1769 C CA . ILE B 1 43 ? 14.367 4.23 13.977 1 89.62 43 ILE B CA 1
ATOM 1770 C C . ILE B 1 43 ? 14.734 5.668 14.336 1 89.62 43 ILE B C 1
ATOM 1772 O O . ILE B 1 43 ? 15.602 5.902 15.188 1 89.62 43 ILE B O 1
ATOM 1776 N N . ARG B 1 44 ? 14.164 6.516 13.516 1 92.81 44 ARG B N 1
ATOM 1777 C CA . ARG B 1 44 ? 14.336 7.934 13.805 1 92.81 44 ARG B CA 1
ATOM 1778 C C . ARG B 1 44 ? 13.086 8.523 14.438 1 92.81 44 ARG B C 1
ATOM 1780 O O . ARG B 1 44 ? 11.969 8.148 14.078 1 92.81 44 ARG B O 1
ATOM 1787 N N . THR B 1 45 ? 13.32 9.359 15.422 1 94.94 45 THR B N 1
ATOM 1788 C CA . THR B 1 45 ? 12.203 10.023 16.078 1 94.94 45 THR B CA 1
ATOM 1789 C C . THR B 1 45 ? 12.117 11.484 15.633 1 94.94 45 THR B C 1
ATOM 1791 O O . THR B 1 45 ? 13.125 12.188 15.602 1 94.94 45 THR B O 1
ATOM 1794 N N . GLU B 1 46 ? 10.953 11.875 15.273 1 96.62 46 GLU B N 1
ATOM 1795 C CA . GLU B 1 46 ? 10.672 13.266 14.938 1 96.62 46 GLU B CA 1
ATOM 1796 C C . GLU B 1 46 ? 9.859 13.945 16.031 1 96.62 46 GLU B C 1
ATOM 1798 O O . GLU B 1 46 ? 8.844 13.422 16.469 1 96.62 46 GLU B O 1
ATOM 1803 N N . LYS B 1 47 ? 10.328 15.102 16.453 1 97.44 47 LYS B N 1
ATOM 1804 C CA . LYS B 1 47 ? 9.609 15.922 17.406 1 97.44 47 LYS B CA 1
ATOM 1805 C C . LYS B 1 47 ? 9.195 17.25 16.797 1 97.44 47 LYS B C 1
ATOM 1807 O O . LYS B 1 47 ? 9.883 17.781 15.914 1 97.44 47 LYS B O 1
ATOM 1812 N N . GLY B 1 48 ? 8.086 17.688 17.266 1 96.5 48 GLY B N 1
ATOM 1813 C CA . GLY B 1 48 ? 7.613 18.969 16.75 1 96.5 48 GLY B CA 1
ATOM 1814 C C . GLY B 1 48 ? 6.32 19.438 17.391 1 96.5 48 GLY B C 1
ATOM 1815 O O . GLY B 1 48 ? 5.957 18.969 18.484 1 96.5 48 GLY B O 1
ATOM 1816 N N . LEU B 1 49 ? 5.719 20.453 16.75 1 96.75 49 LEU B N 1
ATOM 1817 C CA . LEU B 1 49 ? 4.449 21 17.203 1 96.75 49 LEU B CA 1
ATOM 1818 C C . LEU B 1 49 ? 3.369 20.828 16.141 1 96.75 49 LEU B C 1
ATOM 1820 O O . LEU B 1 49 ? 3.629 21.031 14.945 1 96.75 49 LEU B O 1
ATOM 1824 N N . THR B 1 50 ? 2.23 20.469 16.609 1 97.38 50 THR B N 1
ATOM 1825 C CA . THR B 1 50 ? 1.086 20.469 15.703 1 97.38 50 THR B CA 1
ATOM 1826 C 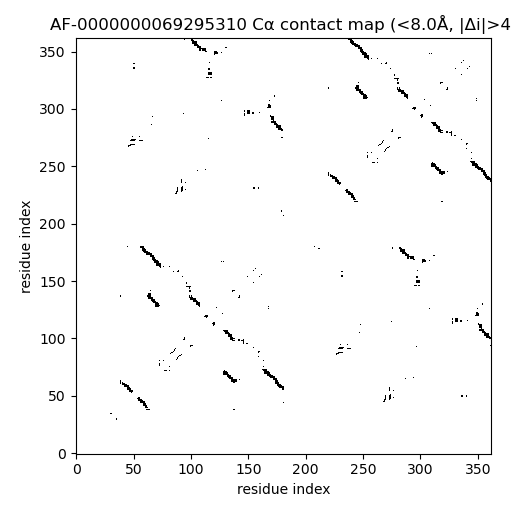C . THR B 1 50 ? 0.598 21.906 15.453 1 97.38 50 THR B C 1
ATOM 1828 O O . THR B 1 50 ? 0.977 22.828 16.172 1 97.38 50 THR B O 1
ATOM 1831 N N . TYR B 1 51 ? -0.263 21.984 14.492 1 96.25 51 TYR B N 1
ATOM 1832 C CA . TYR B 1 51 ? -0.85 23.281 14.211 1 96.25 51 TYR B CA 1
ATOM 1833 C C . TYR B 1 51 ? -1.801 23.703 15.328 1 96.25 51 TYR B C 1
ATOM 1835 O O . TYR B 1 51 ? -2.209 24.875 15.391 1 96.25 51 TYR B O 1
ATOM 1843 N N . LEU B 1 52 ? -2.176 22.844 16.203 1 96.06 52 LEU B N 1
ATOM 1844 C CA . LEU B 1 52 ? -3.047 23.125 17.344 1 96.06 52 LEU B CA 1
ATOM 1845 C C . LEU B 1 52 ? -2.236 23.578 18.547 1 96.06 52 LEU B C 1
ATOM 1847 O O . LEU B 1 52 ? -2.799 23.859 19.609 1 96.06 52 LEU B O 1
ATOM 1851 N N . GLY B 1 53 ? -0.93 23.516 18.453 1 94.56 53 GLY B N 1
ATOM 1852 C CA . GLY B 1 53 ? -0.074 24.016 19.531 1 94.56 53 GLY B CA 1
ATOM 1853 C C . GLY B 1 53 ? 0.394 22.922 20.469 1 94.56 53 GLY B C 1
ATOM 1854 O O . GLY B 1 53 ? 1.125 23.188 21.422 1 94.56 53 GLY B O 1
ATOM 1855 N N . SER B 1 54 ? 0.052 21.703 20.234 1 94.75 54 SER B N 1
ATOM 1856 C CA . SER B 1 54 ? 0.442 20.609 21.109 1 94.75 54 SER B CA 1
ATOM 1857 C C . SER B 1 54 ? 1.757 19.984 20.656 1 94.75 54 SER B C 1
ATOM 1859 O O . SER B 1 54 ? 2.004 19.844 19.453 1 94.75 54 SER B O 1
ATOM 1861 N N . SER B 1 55 ? 2.514 19.562 21.656 1 96.06 55 SER B N 1
ATOM 1862 C CA . SER B 1 55 ? 3.711 18.797 21.344 1 96.06 55 SER B CA 1
ATOM 1863 C C . SER B 1 55 ? 3.354 17.453 20.719 1 96.06 55 SER B C 1
ATOM 1865 O O . SER B 1 55 ? 2.369 16.812 21.125 1 96.06 55 SER B O 1
ATOM 1867 N N . SER B 1 56 ? 4.207 17.062 19.75 1 95.88 56 SER B N 1
ATOM 1868 C CA . SER B 1 56 ? 3.977 15.812 19.031 1 95.88 56 SER B CA 1
ATOM 1869 C C . SER B 1 56 ? 5.289 15.094 18.75 1 95.88 56 SER B C 1
ATOM 1871 O O . SER B 1 56 ? 6.332 15.727 18.578 1 95.88 56 SER B O 1
ATOM 1873 N N . SER B 1 57 ? 5.164 13.773 18.812 1 97.19 57 SER B N 1
ATOM 1874 C CA . SER B 1 57 ? 6.305 12.938 18.453 1 97.19 57 SER B CA 1
ATOM 1875 C C . SER B 1 57 ? 5.855 11.688 17.703 1 97.19 57 SER B C 1
ATOM 1877 O O . SER B 1 57 ? 4.809 11.117 18.016 1 97.19 57 SER B O 1
ATOM 1879 N N . TYR B 1 58 ? 6.633 11.359 16.703 1 95.94 58 TYR B N 1
ATOM 1880 C CA . TYR B 1 58 ? 6.379 10.102 16.016 1 95.94 58 TYR B CA 1
ATOM 1881 C C . TYR B 1 58 ? 7.688 9.438 15.594 1 95.94 58 TYR B C 1
ATOM 1883 O O . TYR B 1 58 ? 8.734 10.086 15.555 1 95.94 58 TYR B O 1
ATOM 1891 N N . ALA B 1 59 ? 7.633 8.172 15.391 1 95.31 59 ALA B N 1
ATOM 1892 C CA . ALA B 1 59 ? 8.766 7.363 14.953 1 95.31 59 ALA B CA 1
ATOM 1893 C C . ALA B 1 59 ? 8.688 7.082 13.453 1 95.31 59 ALA B C 1
ATOM 1895 O O . ALA B 1 59 ? 7.598 6.93 12.898 1 95.31 59 ALA B O 1
ATOM 1896 N N . VAL B 1 60 ? 9.805 7.07 12.82 1 95.81 60 VAL B N 1
ATOM 1897 C CA . VAL B 1 60 ? 9.953 6.676 11.422 1 95.81 60 VAL B CA 1
ATOM 1898 C C . VAL B 1 60 ? 10.883 5.469 11.32 1 95.81 60 VAL B C 1
ATOM 1900 O O . VAL B 1 60 ? 12.023 5.516 11.797 1 95.81 60 VAL B O 1
ATOM 1903 N N . ALA B 1 61 ? 10.367 4.438 10.742 1 93.88 61 ALA B N 1
ATOM 1904 C CA . ALA B 1 61 ? 11.172 3.229 10.586 1 93.88 61 ALA B CA 1
ATOM 1905 C C . ALA B 1 61 ? 11.172 2.75 9.141 1 93.88 61 ALA B C 1
ATOM 1907 O O . ALA B 1 61 ? 10.133 2.76 8.477 1 93.88 61 ALA B O 1
ATOM 1908 N N . LYS B 1 62 ? 12.312 2.393 8.695 1 93.38 62 LYS B N 1
ATOM 1909 C CA . LYS B 1 62 ? 12.375 1.751 7.383 1 93.38 62 LYS B CA 1
ATOM 1910 C C . LYS B 1 62 ? 11.805 0.334 7.438 1 93.38 62 LYS B C 1
ATOM 1912 O O . LYS B 1 62 ? 12.016 -0.384 8.414 1 93.38 62 LYS B O 1
ATOM 1917 N N . SER B 1 63 ? 11.094 -0.056 6.352 1 92.25 63 SER B N 1
ATOM 1918 C CA . SER B 1 63 ? 10.43 -1.356 6.422 1 92.25 63 SER B CA 1
ATOM 1919 C C . SER B 1 63 ? 10.602 -2.129 5.117 1 92.25 63 SER B C 1
ATOM 1921 O O . SER B 1 63 ? 9.758 -2.969 4.777 1 92.25 63 SER B O 1
ATOM 1923 N N . GLY B 1 64 ? 11.617 -1.899 4.34 1 96 64 GLY B N 1
ATOM 1924 C CA . GLY B 1 64 ? 11.914 -2.695 3.158 1 96 64 GLY B CA 1
ATOM 1925 C C . GLY B 1 64 ? 11.352 -2.102 1.881 1 96 64 GLY B C 1
ATOM 1926 O O . GLY B 1 64 ? 11.273 -0.879 1.741 1 96 64 GLY B O 1
ATOM 1927 N N . VAL B 1 65 ? 11.109 -3.02 0.889 1 98.38 65 VAL B N 1
ATOM 1928 C CA . VAL B 1 65 ? 10.625 -2.639 -0.432 1 98.38 65 VAL B CA 1
ATOM 1929 C C . VAL B 1 65 ? 9.258 -3.277 -0.681 1 98.38 65 VAL B C 1
ATOM 1931 O O . VAL B 1 65 ? 9.031 -4.434 -0.32 1 98.38 65 VAL B O 1
ATOM 1934 N N . ARG B 1 66 ? 8.406 -2.52 -1.265 1 98.62 66 ARG B N 1
ATOM 1935 C CA . ARG B 1 66 ? 7.094 -3.027 -1.66 1 98.62 66 ARG B CA 1
ATOM 1936 C C . ARG B 1 66 ? 6.926 -2.992 -3.176 1 98.62 66 ARG B C 1
ATOM 1938 O O . ARG B 1 66 ? 7.328 -2.025 -3.826 1 98.62 66 ARG B O 1
ATOM 1945 N N . GLY B 1 67 ? 6.496 -4.086 -3.76 1 98.5 67 GLY B N 1
ATOM 1946 C CA . GLY B 1 67 ? 5.895 -4.023 -5.082 1 98.5 67 GLY B CA 1
ATOM 1947 C C . GLY B 1 67 ? 4.434 -3.615 -5.059 1 98.5 67 GLY B C 1
ATOM 1948 O O . GLY B 1 67 ? 3.598 -4.316 -4.484 1 98.5 67 GLY B O 1
ATOM 1949 N N . LEU B 1 68 ? 4.098 -2.498 -5.555 1 97.69 68 LEU B N 1
ATOM 1950 C CA . LEU B 1 68 ? 2.738 -1.976 -5.617 1 97.69 68 LEU B CA 1
ATOM 1951 C C . LEU B 1 68 ? 2.109 -2.254 -6.977 1 97.69 68 LEU B C 1
ATOM 1953 O O . LEU B 1 68 ? 2.512 -1.668 -7.984 1 97.69 68 LEU B O 1
ATOM 1957 N N . LEU B 1 69 ? 1.106 -3.123 -6.973 1 97.31 69 LEU B N 1
ATOM 1958 C CA . LEU B 1 69 ? 0.517 -3.621 -8.211 1 97.31 69 LEU B CA 1
ATOM 1959 C C . LEU B 1 69 ? -0.987 -3.373 -8.234 1 97.31 69 LEU B C 1
ATOM 1961 O O . LEU B 1 69 ? -1.735 -3.99 -7.477 1 97.31 69 LEU B O 1
ATOM 1965 N N . ALA B 1 70 ? -1.4 -2.461 -9.086 1 96.31 70 ALA B N 1
ATOM 1966 C CA . ALA B 1 70 ? -2.822 -2.17 -9.25 1 96.31 70 ALA B CA 1
ATOM 1967 C C . ALA B 1 70 ? -3.393 -2.895 -10.469 1 96.31 70 ALA B C 1
ATOM 1969 O O . ALA B 1 70 ? -2.738 -2.979 -11.516 1 96.31 70 ALA B O 1
ATOM 1970 N N . TYR B 1 71 ? -4.633 -3.395 -10.305 1 96 71 TYR B N 1
ATOM 1971 C CA . TYR B 1 71 ? -5.191 -4.156 -11.414 1 96 71 TYR B CA 1
ATOM 1972 C C . TYR B 1 71 ? -6.715 -4.188 -11.344 1 96 71 TYR B C 1
ATOM 1974 O O . TYR B 1 71 ? -7.301 -3.916 -10.289 1 96 71 TYR B O 1
ATOM 1982 N N . ASN B 1 72 ? -7.254 -4.414 -12.461 1 96.06 72 ASN B N 1
ATOM 1983 C CA . ASN B 1 72 ? -8.656 -4.797 -12.633 1 96.06 72 ASN B CA 1
ATOM 1984 C C . ASN B 1 72 ? -8.789 -6.266 -13.016 1 96.06 72 ASN B C 1
ATOM 1986 O O . ASN B 1 72 ? -7.793 -6.941 -13.281 1 96.06 72 ASN B O 1
ATOM 1990 N N . ARG B 1 73 ? -9.984 -6.77 -12.922 1 97.44 73 ARG B N 1
ATOM 1991 C CA . ARG B 1 73 ? -10.281 -8.07 -13.523 1 97.44 73 ARG B CA 1
ATOM 1992 C C . ARG B 1 73 ? -10.492 -7.941 -15.031 1 97.44 73 ARG B C 1
ATOM 1994 O O . ARG B 1 73 ? -11.117 -6.984 -15.492 1 97.44 73 ARG B O 1
ATOM 2001 N N . GLU B 1 74 ? -9.992 -8.898 -15.773 1 97.31 74 GLU B N 1
ATOM 2002 C CA . GLU B 1 74 ? -10.305 -8.938 -17.203 1 97.31 74 GLU B CA 1
ATOM 2003 C C . GLU B 1 74 ? -11.805 -9.109 -17.422 1 97.31 74 GLU B C 1
ATOM 2005 O O . GLU B 1 74 ? -12.5 -9.688 -16.594 1 97.31 74 GLU B O 1
ATOM 2010 N N . ALA B 1 75 ? -12.203 -8.617 -18.641 1 95.62 75 ALA B N 1
ATOM 2011 C CA . ALA B 1 75 ? -13.609 -8.75 -19 1 95.62 75 ALA B CA 1
ATOM 2012 C C . ALA B 1 75 ? -14.039 -10.219 -19.016 1 95.62 75 ALA B C 1
ATOM 2014 O O . ALA B 1 75 ? -13.297 -11.078 -19.5 1 95.62 75 ALA B O 1
ATOM 2015 N N . GLY B 1 76 ? -15.125 -10.547 -18.422 1 96.44 76 GLY B N 1
ATOM 2016 C CA . GLY B 1 76 ? -15.664 -11.891 -18.469 1 96.44 76 GLY B CA 1
ATOM 2017 C C . GLY B 1 76 ? -15.305 -12.727 -17.266 1 96.44 76 GLY B C 1
ATOM 2018 O O . GLY B 1 76 ? -15.859 -13.805 -17.047 1 96.44 76 GLY B O 1
ATOM 2019 N N . VAL B 1 77 ? -14.359 -12.336 -16.484 1 97.69 77 VAL B N 1
ATOM 2020 C CA . VAL B 1 77 ? -13.977 -13.07 -15.281 1 97.69 77 VAL B CA 1
ATOM 2021 C C . VAL B 1 77 ? -14.805 -12.586 -14.094 1 97.69 77 VAL B C 1
ATOM 2023 O O . VAL B 1 77 ? -14.742 -11.406 -13.727 1 97.69 77 VAL B O 1
ATOM 2026 N N . SER B 1 78 ? -15.562 -13.438 -13.469 1 98 78 SER B N 1
ATOM 2027 C CA . SER B 1 78 ? -16.359 -13.047 -12.312 1 98 78 SER B CA 1
ATOM 2028 C C . SER B 1 78 ? -15.5 -12.875 -11.07 1 98 78 SER B C 1
ATOM 2030 O O . SER B 1 78 ? -14.383 -13.391 -11.008 1 98 78 SER B O 1
ATOM 2032 N N . VAL B 1 79 ? -16.016 -12.227 -10.102 1 98.12 79 VAL B N 1
ATOM 2033 C CA . VAL B 1 79 ? -15.297 -12.023 -8.844 1 98.12 79 VAL B CA 1
ATOM 2034 C C . VAL B 1 79 ? -15.023 -13.367 -8.18 1 98.12 79 VAL B C 1
ATOM 2036 O O . VAL B 1 79 ? -13.922 -13.609 -7.684 1 98.12 79 VAL B O 1
ATOM 2039 N N . GLU B 1 80 ? -16 -14.211 -8.227 1 98 80 GLU B N 1
ATOM 2040 C CA . GLU B 1 80 ? -15.883 -15.523 -7.59 1 98 80 GLU B CA 1
ATOM 2041 C C . GLU B 1 80 ? -14.789 -16.359 -8.242 1 98 80 GLU B C 1
ATOM 2043 O O . GLU B 1 80 ? -13.977 -16.969 -7.547 1 98 80 GLU B O 1
ATOM 2048 N N . GLU B 1 81 ? -14.82 -16.406 -9.523 1 98 81 GLU B N 1
ATOM 2049 C CA . GLU B 1 81 ? -13.797 -17.141 -10.258 1 98 81 GLU B CA 1
ATOM 2050 C C . GLU B 1 81 ? -12.406 -16.578 -9.992 1 98 81 GLU B C 1
ATOM 2052 O O . GLU B 1 81 ? -11.461 -17.328 -9.773 1 98 81 GLU B O 1
ATOM 2057 N N . TYR B 1 82 ? -12.336 -15.273 -10.031 1 98.62 82 TYR B N 1
ATOM 2058 C CA . TYR B 1 82 ? -11.055 -14.617 -9.789 1 98.62 82 TYR B CA 1
ATOM 2059 C C . TYR B 1 82 ? -10.523 -14.961 -8.398 1 98.62 82 TYR B C 1
ATOM 2061 O O . TYR B 1 82 ? -9.359 -15.352 -8.258 1 98.62 82 TYR B O 1
ATOM 2069 N N . ASP B 1 83 ? -11.367 -14.844 -7.414 1 98.31 83 ASP B N 1
ATOM 2070 C CA . ASP B 1 83 ? -10.945 -15.062 -6.035 1 98.31 83 ASP B CA 1
ATOM 2071 C C . ASP B 1 83 ? -10.578 -16.516 -5.797 1 98.31 83 ASP B C 1
ATOM 2073 O O . ASP B 1 83 ? -9.633 -16.812 -5.059 1 98.31 83 ASP B O 1
ATOM 2077 N N . ARG B 1 84 ? -11.328 -17.375 -6.352 1 97.88 84 ARG B N 1
ATOM 2078 C CA . ARG B 1 84 ? -10.953 -18.781 -6.238 1 97.88 84 ARG B CA 1
ATOM 2079 C C . ARG B 1 84 ? -9.547 -19.031 -6.77 1 97.88 84 ARG B C 1
ATOM 2081 O O . ARG B 1 84 ? -8.727 -19.656 -6.102 1 97.88 84 ARG B O 1
ATOM 2088 N N . TRP B 1 85 ? -9.312 -18.531 -7.973 1 98.38 85 TRP B N 1
ATOM 2089 C CA . TRP B 1 85 ? -7.984 -18.672 -8.555 1 98.38 85 TRP B CA 1
ATOM 2090 C C . TRP B 1 85 ? -6.93 -18.016 -7.672 1 98.38 85 TRP B C 1
ATOM 2092 O O . TRP B 1 85 ? -5.906 -18.625 -7.359 1 98.38 85 TRP B O 1
ATOM 2102 N N . LEU B 1 86 ? -7.168 -16.828 -7.27 1 98.56 86 LEU B N 1
ATOM 2103 C CA . LEU B 1 86 ? -6.184 -16.047 -6.535 1 98.56 86 LEU B CA 1
ATOM 2104 C C . LEU B 1 86 ? -5.82 -16.719 -5.219 1 98.56 86 LEU B C 1
ATOM 2106 O O . LEU B 1 86 ? -4.641 -16.953 -4.945 1 98.56 86 LEU B O 1
ATOM 2110 N N . TYR B 1 87 ? -6.809 -17.156 -4.441 1 98 87 TYR B N 1
ATOM 2111 C CA . TYR B 1 87 ? -6.582 -17.609 -3.074 1 98 87 TYR B CA 1
ATOM 2112 C C . TYR B 1 87 ? -6.242 -19.094 -3.045 1 98 87 TYR B C 1
ATOM 2114 O O . TYR B 1 87 ? -5.48 -19.547 -2.188 1 98 87 TYR B O 1
ATOM 2122 N N . LYS B 1 88 ? -6.77 -19.812 -3.965 1 97.69 88 LYS B N 1
ATOM 2123 C CA . LYS B 1 88 ? -6.594 -21.25 -3.869 1 97.69 88 LYS B CA 1
ATOM 2124 C C . LYS B 1 88 ? -5.426 -21.719 -4.73 1 97.69 88 LYS B C 1
ATOM 2126 O O . LYS B 1 88 ? -4.949 -22.844 -4.578 1 97.69 88 LYS B O 1
ATOM 2131 N N . GLU B 1 89 ? -4.941 -20.875 -5.621 1 97.81 89 GLU B N 1
ATOM 2132 C CA . GLU B 1 89 ? -3.852 -21.281 -6.496 1 97.81 89 GLU B CA 1
ATOM 2133 C C . GLU B 1 89 ? -2.711 -20.266 -6.477 1 97.81 89 GLU B C 1
ATOM 2135 O O . GLU B 1 89 ? -1.619 -20.562 -5.988 1 97.81 89 GLU B O 1
ATOM 2140 N N . HIS B 1 90 ? -2.947 -19.078 -6.895 1 98.38 90 HIS B N 1
ATOM 2141 C CA . HIS B 1 90 ? -1.885 -18.156 -7.27 1 98.38 90 HIS B CA 1
ATOM 2142 C C . HIS B 1 90 ? -1.104 -17.688 -6.047 1 98.38 90 HIS B C 1
ATOM 2144 O O . HIS B 1 90 ? 0.123 -17.562 -6.094 1 98.38 90 HIS B O 1
ATOM 2150 N N . TYR B 1 91 ? -1.808 -17.406 -4.965 1 98.38 91 TYR B N 1
ATOM 2151 C CA . TYR B 1 91 ? -1.086 -16.984 -3.77 1 98.38 91 TYR B CA 1
ATOM 2152 C C . TYR B 1 91 ? -0.207 -18.109 -3.234 1 98.38 91 TYR B C 1
ATOM 2154 O O . TYR B 1 91 ? 0.877 -17.859 -2.701 1 98.38 91 TYR B O 1
ATOM 2162 N N . HIS B 1 92 ? -0.709 -19.375 -3.352 1 98.31 92 HIS B N 1
ATOM 2163 C CA . HIS B 1 92 ? 0.168 -20.484 -2.994 1 98.31 92 HIS B CA 1
ATOM 2164 C C . HIS B 1 92 ? 1.433 -20.484 -3.846 1 98.31 92 HIS B C 1
ATOM 2166 O O . HIS B 1 92 ? 2.529 -20.719 -3.336 1 98.31 92 HIS B O 1
ATOM 2172 N N . ASP B 1 93 ? 1.269 -20.219 -5.086 1 98.31 93 ASP B N 1
ATOM 2173 C CA . ASP B 1 93 ? 2.395 -20.219 -6.016 1 98.31 93 ASP B CA 1
ATOM 2174 C C . ASP B 1 93 ? 3.355 -19.062 -5.707 1 98.31 93 ASP B C 1
ATOM 2176 O O . ASP B 1 93 ? 4.57 -19.266 -5.664 1 98.31 93 ASP B O 1
ATOM 2180 N N . LEU B 1 94 ? 2.838 -17.875 -5.48 1 98.38 94 LEU B N 1
ATOM 2181 C CA . LEU B 1 94 ? 3.676 -16.703 -5.188 1 98.38 94 LEU B CA 1
ATOM 2182 C C . LEU B 1 94 ? 4.441 -16.906 -3.883 1 98.38 94 LEU B C 1
ATOM 2184 O O . LEU B 1 94 ? 5.645 -16.641 -3.818 1 98.38 94 LEU B O 1
ATOM 2188 N N . LEU B 1 95 ? 3.764 -17.406 -2.896 1 97.69 95 LEU B N 1
ATOM 2189 C CA . LEU B 1 95 ? 4.328 -17.484 -1.555 1 97.69 95 LEU B CA 1
ATOM 2190 C C . LEU B 1 95 ? 5.27 -18.688 -1.438 1 97.69 95 LEU B C 1
ATOM 2192 O O . LEU B 1 95 ? 5.961 -18.844 -0.428 1 97.69 95 LEU B O 1
ATOM 2196 N N . ALA B 1 96 ? 5.305 -19.531 -2.416 1 97.19 96 ALA B N 1
ATOM 2197 C CA . ALA B 1 96 ? 6.324 -20.578 -2.467 1 97.19 96 ALA B CA 1
ATOM 2198 C C . ALA B 1 96 ? 7.723 -19.969 -2.58 1 97.19 96 ALA B C 1
ATOM 2200 O O . ALA B 1 96 ? 8.711 -20.625 -2.256 1 97.19 96 ALA B O 1
ATOM 2201 N N . ASN B 1 97 ? 7.797 -18.797 -3.17 1 97.75 97 ASN B N 1
ATOM 2202 C CA . ASN B 1 97 ? 9.062 -18.094 -3.309 1 97.75 97 ASN B CA 1
ATOM 2203 C C . ASN B 1 97 ? 9.555 -17.547 -1.968 1 97.75 97 ASN B C 1
ATOM 2205 O O . ASN B 1 97 ? 8.883 -16.719 -1.347 1 97.75 97 ASN B O 1
ATOM 2209 N N . PRO B 1 98 ? 10.711 -17.922 -1.501 1 96.31 98 PRO B N 1
ATOM 2210 C CA . PRO B 1 98 ? 11.148 -17.562 -0.152 1 96.31 98 PRO B CA 1
ATOM 2211 C C . PRO B 1 98 ? 11.477 -16.078 -0.015 1 96.31 98 PRO B C 1
ATOM 2213 O O . PRO B 1 98 ? 11.609 -15.562 1.102 1 96.31 98 PRO B O 1
ATOM 2216 N N . SER B 1 99 ? 11.656 -15.367 -1.133 1 97.56 99 SER B N 1
ATOM 2217 C CA . SER B 1 99 ? 12.031 -13.953 -1.082 1 97.56 99 SER B CA 1
ATOM 2218 C C . SER B 1 99 ? 10.812 -13.07 -0.839 1 97.56 99 SER B C 1
ATOM 2220 O O . SER B 1 99 ? 10.953 -11.883 -0.521 1 97.56 99 SER B O 1
ATOM 2222 N N . LEU B 1 100 ? 9.617 -13.602 -1.068 1 98.19 100 LEU B N 1
ATOM 2223 C CA . LEU B 1 100 ? 8.383 -12.875 -0.803 1 98.19 100 LEU B CA 1
ATOM 2224 C C . LEU B 1 100 ? 7.93 -13.078 0.639 1 98.19 100 LEU B C 1
ATOM 2226 O O . LEU B 1 100 ? 7.59 -14.195 1.034 1 98.19 100 LEU B O 1
ATOM 2230 N N . ARG B 1 101 ? 7.816 -12.008 1.392 1 96.62 101 ARG B N 1
ATOM 2231 C CA . ARG B 1 101 ? 7.527 -12.102 2.818 1 96.62 101 ARG B CA 1
ATOM 2232 C C . ARG B 1 101 ? 6.023 -12.172 3.066 1 96.62 101 ARG B C 1
ATOM 2234 O O . ARG B 1 101 ? 5.578 -12.734 4.066 1 96.62 101 ARG B O 1
ATOM 2241 N N . GLY B 1 102 ? 5.324 -11.578 2.266 1 97.56 102 GLY B N 1
ATOM 2242 C CA . GLY B 1 102 ? 3.881 -11.484 2.424 1 97.56 102 GLY B CA 1
ATOM 2243 C C . GLY B 1 102 ? 3.223 -10.586 1.395 1 97.56 102 GLY B C 1
ATOM 2244 O O . GLY B 1 102 ? 3.9 -10.016 0.538 1 97.56 102 GLY B O 1
ATOM 2245 N N . ILE B 1 103 ? 1.952 -10.586 1.446 1 98.44 103 ILE B N 1
ATOM 2246 C CA . ILE B 1 103 ? 1.153 -9.781 0.528 1 98.44 103 ILE B CA 1
ATOM 2247 C C . ILE B 1 103 ? 0.094 -9 1.31 1 98.44 103 ILE B C 1
ATOM 2249 O O . ILE B 1 103 ? -0.529 -9.547 2.227 1 98.44 103 ILE B O 1
ATOM 2253 N N . THR B 1 104 ? -0.014 -7.758 1.041 1 98.56 104 THR B N 1
ATOM 2254 C CA . THR B 1 104 ? -1.172 -6.977 1.459 1 98.56 104 THR B CA 1
ATOM 2255 C C . THR B 1 104 ? -2.1 -6.711 0.278 1 98.56 104 THR B C 1
ATOM 2257 O O . THR B 1 104 ? -1.651 -6.277 -0.786 1 98.56 104 THR B O 1
ATOM 2260 N N . LEU B 1 105 ? -3.377 -7.012 0.445 1 98.81 105 LEU B N 1
ATOM 2261 C CA . LEU B 1 105 ? -4.359 -6.797 -0.612 1 98.81 105 LEU B CA 1
ATOM 2262 C C . LEU B 1 105 ? -5.383 -5.746 -0.198 1 98.81 105 LEU B C 1
ATOM 2264 O O . LEU B 1 105 ? -6 -5.855 0.864 1 98.81 105 LEU B O 1
ATOM 2268 N N . HIS B 1 106 ? -5.496 -4.746 -1.023 1 98.62 106 HIS B N 1
ATOM 2269 C CA . HIS B 1 106 ? -6.5 -3.707 -0.835 1 98.62 106 HIS B CA 1
ATOM 2270 C C . HIS B 1 106 ? -7.664 -3.883 -1.809 1 98.62 106 HIS B C 1
ATOM 2272 O O . HIS B 1 106 ? -7.473 -3.826 -3.025 1 98.62 106 HIS B O 1
ATOM 2278 N N . GLN B 1 107 ? -8.828 -4.141 -1.302 1 98.56 107 GLN B N 1
ATOM 2279 C CA . GLN B 1 107 ? -10.047 -4.031 -2.096 1 98.56 107 GLN B CA 1
ATOM 2280 C C . GLN B 1 107 ? -10.547 -2.59 -2.141 1 98.56 107 GLN B C 1
ATOM 2282 O O . GLN B 1 107 ? -11.016 -2.057 -1.13 1 98.56 107 GLN B O 1
ATOM 2287 N N . VAL B 1 108 ? -10.461 -2.035 -3.322 1 97.62 108 VAL B N 1
ATOM 2288 C CA . VAL B 1 108 ? -10.844 -0.632 -3.439 1 97.62 108 VAL B CA 1
ATOM 2289 C C . VAL B 1 108 ? -12.344 -0.486 -3.201 1 97.62 108 VAL B C 1
ATOM 2291 O O . VAL B 1 108 ? -13.148 -1.241 -3.758 1 97.62 108 VAL B O 1
ATOM 2294 N N . LEU B 1 109 ? -12.656 0.495 -2.406 1 97 109 LEU B N 1
ATOM 2295 C CA . LEU B 1 109 ? -14.055 0.781 -2.074 1 97 109 LEU B CA 1
ATOM 2296 C C . LEU B 1 109 ? -14.633 1.815 -3.027 1 97 109 LEU B C 1
ATOM 2298 O O . LEU B 1 109 ? -13.898 2.619 -3.605 1 97 109 LEU B O 1
ATOM 2302 N N . ASP B 1 110 ? -15.93 1.674 -3.203 1 93.12 110 ASP B N 1
ATOM 2303 C CA . ASP B 1 110 ? -16.641 2.705 -3.955 1 93.12 110 ASP B CA 1
ATOM 2304 C C . ASP B 1 110 ? -16.922 3.92 -3.08 1 93.12 110 ASP B C 1
ATOM 2306 O O . ASP B 1 110 ? -18.078 4.16 -2.705 1 93.12 110 ASP B O 1
ATOM 2310 N N . GLU B 1 111 ? -15.977 4.605 -2.646 1 92 111 GLU B N 1
ATOM 2311 C CA . GLU B 1 111 ? -15.992 5.82 -1.836 1 92 111 GLU B CA 1
ATOM 2312 C C . GLU B 1 111 ? -15.25 6.957 -2.529 1 92 111 GLU B C 1
ATOM 2314 O O . GLU B 1 111 ? -14.406 6.715 -3.393 1 92 111 GLU B O 1
ATOM 2319 N N . LYS B 1 112 ? -15.633 8.094 -2.164 1 91.69 112 LYS B N 1
ATOM 2320 C CA . LYS B 1 112 ? -14.898 9.281 -2.596 1 91.69 112 LYS B CA 1
ATOM 2321 C C . LYS B 1 112 ? -14.125 9.898 -1.437 1 91.69 112 LYS B C 1
ATOM 2323 O O . LYS B 1 112 ? -14.672 10.695 -0.672 1 91.69 112 LYS B O 1
ATOM 2328 N N . PRO B 1 113 ? -12.898 9.508 -1.365 1 95.25 113 PRO B N 1
ATOM 2329 C CA . PRO B 1 113 ? -12.125 10.023 -0.232 1 95.25 113 PRO B CA 1
ATOM 2330 C C . PRO B 1 113 ? -11.906 11.531 -0.302 1 95.25 113 PRO B C 1
ATOM 2332 O O . PRO B 1 113 ? -12.031 12.125 -1.375 1 95.25 113 PRO B O 1
ATOM 2335 N N . ARG B 1 114 ? -11.633 12.078 0.885 1 95.88 114 ARG B N 1
ATOM 2336 C CA . ARG B 1 114 ? -11.352 13.5 1.04 1 95.88 114 ARG B CA 1
ATOM 2337 C C . ARG B 1 114 ? -9.969 13.727 1.652 1 95.88 114 ARG B C 1
ATOM 2339 O O . ARG B 1 114 ? -9.555 12.984 2.543 1 95.88 114 ARG B O 1
ATOM 2346 N N . LEU B 1 115 ? -9.344 14.773 1.172 1 95.44 115 LEU B N 1
ATOM 2347 C CA . LEU B 1 115 ? -8.117 15.234 1.817 1 95.44 115 LEU B CA 1
ATOM 2348 C C . LEU B 1 115 ? -8.422 15.875 3.164 1 95.44 115 LEU B C 1
ATOM 2350 O O . LEU B 1 115 ? -9.586 16.141 3.484 1 95.44 115 LEU B O 1
ATOM 2354 N N . SER B 1 116 ? -7.352 16.109 3.984 1 92.19 116 SER B N 1
ATOM 2355 C CA . SER B 1 116 ? -7.516 16.75 5.277 1 92.19 116 SER B CA 1
ATOM 2356 C C . SER B 1 116 ? -8.141 18.141 5.125 1 92.19 116 SER B C 1
ATOM 2358 O O . SER B 1 116 ? -8.766 18.656 6.059 1 92.19 116 SER B O 1
ATOM 2360 N N . SER B 1 117 ? -8.031 18.75 3.957 1 90.31 117 SER B N 1
ATOM 2361 C CA . SER B 1 117 ? -8.633 20.047 3.662 1 90.31 117 SER B CA 1
ATOM 2362 C C . SER B 1 117 ? -10.125 19.906 3.381 1 90.31 117 SER B C 1
ATOM 2364 O O . SER B 1 117 ? -10.836 20.906 3.279 1 90.31 117 SER B O 1
ATOM 2366 N N . GLY B 1 118 ? -10.602 18.719 3.195 1 89.81 118 GLY B N 1
ATOM 2367 C CA . GLY B 1 118 ? -11.977 18.469 2.807 1 89.81 118 GLY B CA 1
ATOM 2368 C C . GLY B 1 118 ? -12.156 18.312 1.31 1 89.81 118 GLY B C 1
ATOM 2369 O O . GLY B 1 118 ? -13.227 17.922 0.846 1 89.81 118 GLY B O 1
ATOM 2370 N N . LYS B 1 119 ? -11.148 18.547 0.576 1 91.12 119 LYS B N 1
ATOM 2371 C CA . LYS B 1 119 ? -11.242 18.516 -0.88 1 91.12 119 LYS B CA 1
ATOM 2372 C C . LYS B 1 119 ? -11.18 17.078 -1.396 1 91.12 119 LYS B C 1
ATOM 2374 O O . LYS B 1 119 ? -10.523 16.219 -0.799 1 91.12 119 LYS B O 1
ATOM 2379 N N . GLU B 1 120 ? -11.844 16.844 -2.502 1 91.94 120 GLU B N 1
ATOM 2380 C CA . GLU B 1 120 ? -11.766 15.57 -3.197 1 91.94 120 GLU B CA 1
ATOM 2381 C C . GLU B 1 120 ? -10.633 15.57 -4.223 1 91.94 120 GLU B C 1
ATOM 2383 O O . GLU B 1 120 ? -10.32 16.609 -4.809 1 91.94 120 GLU B O 1
ATOM 2388 N N . VAL B 1 121 ? -10.055 14.438 -4.262 1 90.19 121 VAL B N 1
ATOM 2389 C CA . VAL B 1 121 ? -9.094 14.234 -5.344 1 90.19 121 VAL B CA 1
ATOM 2390 C C . VAL B 1 121 ? -9.781 13.531 -6.516 1 90.19 121 VAL B C 1
ATOM 2392 O O . VAL B 1 121 ? -10.344 12.445 -6.352 1 90.19 121 VAL B O 1
ATOM 2395 N N . GLU B 1 122 ? -9.75 14.188 -7.621 1 80.31 122 GLU B N 1
ATOM 2396 C CA . GLU B 1 122 ? -10.328 13.57 -8.812 1 80.31 122 GLU B CA 1
ATOM 2397 C C . GLU B 1 122 ? -9.406 12.492 -9.375 1 80.31 122 GLU B C 1
ATOM 2399 O O . GLU B 1 122 ? -8.219 12.742 -9.586 1 80.31 122 GLU B O 1
ATOM 2404 N N . ILE B 1 123 ? -9.945 11.367 -9.477 1 78.5 123 ILE B N 1
ATOM 2405 C CA . ILE B 1 123 ? -9.18 10.273 -10.07 1 78.5 123 ILE B CA 1
ATOM 2406 C C . ILE B 1 123 ? -9.414 10.234 -11.578 1 78.5 123 ILE B C 1
ATOM 2408 O O . ILE B 1 123 ? -10.562 10.281 -12.031 1 78.5 123 ILE B O 1
ATOM 2412 N N . ASP B 1 124 ? -8.297 10.336 -12.258 1 76.69 124 ASP B N 1
ATOM 2413 C CA . ASP B 1 124 ? -8.406 10.07 -13.688 1 76.69 124 ASP B CA 1
ATOM 2414 C C . ASP B 1 124 ? -8.984 8.68 -13.945 1 76.69 124 ASP B C 1
ATOM 2416 O O . ASP B 1 124 ? -8.477 7.684 -13.414 1 76.69 124 ASP B O 1
ATOM 2420 N N . PRO B 1 125 ? -10.062 8.625 -14.695 1 74.81 125 PRO B N 1
ATOM 2421 C CA . PRO B 1 125 ? -10.656 7.312 -14.984 1 74.81 125 PRO B CA 1
ATOM 2422 C C . PRO B 1 125 ? -9.641 6.32 -15.539 1 74.81 125 PRO B C 1
ATOM 2424 O O . PRO B 1 125 ? -9.805 5.105 -15.383 1 74.81 125 PRO B O 1
ATOM 2427 N N . ALA B 1 126 ? -8.633 6.812 -16.172 1 73.31 126 ALA B N 1
ATOM 2428 C CA . ALA B 1 126 ? -7.602 5.945 -16.75 1 73.31 126 ALA B CA 1
ATOM 2429 C C . ALA B 1 126 ? -6.805 5.246 -15.648 1 73.31 126 ALA B C 1
ATOM 2431 O O . ALA B 1 126 ? -6.156 4.227 -15.898 1 73.31 126 ALA B O 1
ATOM 2432 N N . ILE B 1 127 ? -7.012 5.73 -14.43 1 78.81 127 ILE B N 1
ATOM 2433 C CA . ILE B 1 127 ? -6.195 5.191 -13.344 1 78.81 127 ILE B CA 1
ATOM 2434 C C . ILE B 1 127 ? -7.074 4.371 -12.398 1 78.81 127 ILE B C 1
ATOM 2436 O O . ILE B 1 127 ? -6.57 3.736 -11.469 1 78.81 127 ILE B O 1
ATOM 2440 N N . LYS B 1 128 ? -8.266 4.203 -12.695 1 88.38 128 LYS B N 1
ATOM 2441 C CA . LYS B 1 128 ? -9.141 3.445 -11.805 1 88.38 128 LYS B CA 1
ATOM 2442 C C . LYS B 1 128 ? -8.75 1.97 -11.781 1 88.38 128 LYS B C 1
ATOM 2444 O O . LYS B 1 128 ? -8.422 1.392 -12.82 1 88.38 128 LYS B O 1
ATOM 2449 N N . PHE B 1 129 ? -8.734 1.472 -10.609 1 94 129 PHE B N 1
ATOM 2450 C CA . PHE B 1 129 ? -8.406 0.06 -10.445 1 94 129 PHE B CA 1
ATOM 2451 C C . PHE B 1 129 ? -9.273 -0.571 -9.359 1 94 129 PHE B C 1
ATOM 2453 O O . PHE B 1 129 ? -9.797 0.13 -8.492 1 94 129 PHE B O 1
ATOM 2460 N N . TRP B 1 130 ? -9.406 -1.904 -9.461 1 97.06 130 TRP B N 1
ATOM 2461 C CA . TRP B 1 130 ? -10.289 -2.717 -8.625 1 97.06 130 TRP B CA 1
ATOM 2462 C C . TRP B 1 130 ? -9.594 -3.129 -7.336 1 97.06 130 TRP B C 1
ATOM 2464 O O . TRP B 1 130 ? -10.203 -3.127 -6.266 1 97.06 130 TRP B O 1
ATOM 2474 N N . ARG B 1 131 ? -8.297 -3.457 -7.426 1 98.5 131 ARG B N 1
ATOM 2475 C CA . ARG B 1 131 ? -7.504 -3.875 -6.273 1 98.5 131 ARG B CA 1
ATOM 2476 C C . ARG B 1 131 ? -6.055 -3.42 -6.418 1 98.5 131 ARG B C 1
ATOM 2478 O O . ARG B 1 131 ? -5.582 -3.18 -7.531 1 98.5 131 ARG B O 1
ATOM 2485 N N . LEU B 1 132 ? -5.457 -3.256 -5.305 1 98.06 132 LEU B N 1
ATOM 2486 C CA . LEU B 1 132 ? -4.02 -3.039 -5.23 1 98.06 132 LEU B CA 1
ATOM 2487 C C . LEU B 1 132 ? -3.359 -4.066 -4.316 1 98.06 132 LEU B C 1
ATOM 2489 O O . LEU B 1 132 ? -3.777 -4.242 -3.17 1 98.06 132 LEU B O 1
ATOM 2493 N N . ALA B 1 133 ? -2.414 -4.793 -4.82 1 98.81 133 ALA B N 1
ATOM 2494 C CA . ALA B 1 133 ? -1.618 -5.727 -4.027 1 98.81 133 ALA B CA 1
ATOM 2495 C C . ALA B 1 133 ? -0.249 -5.137 -3.699 1 98.81 133 ALA B C 1
ATOM 2497 O O . ALA B 1 133 ? 0.379 -4.5 -4.547 1 98.81 133 ALA B O 1
ATOM 2498 N N . GLU B 1 134 ? 0.164 -5.309 -2.531 1 98.75 134 GLU B N 1
ATOM 2499 C CA . GLU B 1 134 ? 1.531 -5.02 -2.111 1 98.75 134 GLU B CA 1
ATOM 2500 C C . GLU B 1 134 ? 2.318 -6.305 -1.873 1 98.75 134 GLU B C 1
ATOM 2502 O O . GLU B 1 134 ? 1.957 -7.113 -1.015 1 98.75 134 GLU B O 1
ATOM 2507 N N . LEU B 1 135 ? 3.352 -6.48 -2.629 1 98.75 135 LEU B N 1
ATOM 2508 C CA . LEU B 1 135 ? 4.293 -7.566 -2.379 1 98.75 135 LEU B CA 1
ATOM 2509 C C . LEU B 1 135 ? 5.441 -7.098 -1.493 1 98.75 135 LEU B C 1
ATOM 2511 O O . LEU B 1 135 ? 6.098 -6.098 -1.799 1 98.75 135 LEU B O 1
ATOM 2515 N N . HIS B 1 136 ? 5.688 -7.793 -0.441 1 98.5 136 HIS B N 1
ATOM 2516 C CA . HIS B 1 136 ? 6.625 -7.355 0.587 1 98.5 136 HIS B CA 1
ATOM 2517 C C . HIS B 1 136 ? 7.988 -8.016 0.408 1 98.5 136 HIS B C 1
ATOM 2519 O O . HIS B 1 136 ? 8.094 -9.242 0.405 1 98.5 136 HIS B O 1
ATOM 2525 N N . PHE B 1 137 ? 9.008 -7.191 0.353 1 98.19 137 PHE B N 1
ATOM 2526 C CA . PHE B 1 137 ? 10.391 -7.645 0.272 1 98.19 137 PHE B CA 1
ATOM 2527 C C . PHE B 1 137 ? 11.25 -6.953 1.323 1 98.19 137 PHE B C 1
ATOM 2529 O O . PHE B 1 137 ? 11.008 -5.797 1.667 1 98.19 137 PHE B O 1
ATOM 2536 N N . ASP B 1 138 ? 12.25 -7.664 1.78 1 96.38 138 ASP B N 1
ATOM 2537 C CA . ASP B 1 138 ? 13.148 -7.062 2.762 1 96.38 138 ASP B CA 1
ATOM 2538 C C . ASP B 1 138 ? 14.031 -5.996 2.117 1 96.38 138 ASP B C 1
ATOM 2540 O O . ASP B 1 138 ? 14.43 -5.027 2.773 1 96.38 138 ASP B O 1
ATOM 2544 N N . SER B 1 139 ? 14.375 -6.164 0.854 1 97.12 139 SER B N 1
ATOM 2545 C CA . SER B 1 139 ? 15.258 -5.266 0.12 1 97.12 139 SER B CA 1
ATOM 2546 C C . SER B 1 139 ? 15 -5.34 -1.381 1 97.12 139 SER B C 1
ATOM 2548 O O . SER B 1 139 ? 14.227 -6.188 -1.843 1 97.12 139 SER B O 1
ATOM 2550 N N . LEU B 1 140 ? 15.602 -4.383 -2.055 1 97.94 140 LEU B N 1
ATOM 2551 C CA . LEU B 1 140 ? 15.531 -4.422 -3.512 1 97.94 140 LEU B CA 1
ATOM 2552 C C . LEU B 1 140 ? 16.203 -5.68 -4.055 1 97.94 140 LEU B C 1
ATOM 2554 O O . LEU B 1 140 ? 15.742 -6.258 -5.039 1 97.94 140 LEU B O 1
ATOM 2558 N N . GLU B 1 141 ? 17.25 -6.109 -3.398 1 97.88 141 GLU B N 1
ATOM 2559 C CA . GLU B 1 141 ? 17.922 -7.352 -3.773 1 97.88 141 GLU B CA 1
ATOM 2560 C C . GLU B 1 141 ? 16.969 -8.547 -3.646 1 97.88 141 GLU B C 1
ATOM 2562 O O . GLU B 1 141 ? 16.922 -9.406 -4.531 1 97.88 141 GLU B O 1
ATOM 2567 N N . ASP B 1 142 ? 16.203 -8.578 -2.604 1 98.06 142 ASP B N 1
ATOM 2568 C CA . ASP B 1 142 ? 15.25 -9.664 -2.41 1 98.06 142 ASP B CA 1
ATOM 2569 C C . ASP B 1 142 ? 14.188 -9.664 -3.512 1 98.06 142 ASP B C 1
ATOM 2571 O O . ASP B 1 142 ? 13.727 -10.727 -3.936 1 98.06 142 ASP B O 1
ATOM 2575 N N . TYR B 1 143 ? 13.812 -8.5 -3.979 1 98.56 143 TYR B N 1
ATOM 2576 C CA . TYR B 1 143 ? 12.883 -8.422 -5.102 1 98.56 143 TYR B CA 1
ATOM 2577 C C . TYR B 1 143 ? 13.469 -9.078 -6.344 1 98.56 143 TYR B C 1
ATOM 2579 O O . TYR B 1 143 ? 12.805 -9.859 -7.016 1 98.56 143 TYR B O 1
ATOM 2587 N N . TRP B 1 144 ? 14.609 -8.719 -6.648 1 98 144 TRP B N 1
ATOM 2588 C CA . TRP B 1 144 ? 15.203 -9.266 -7.863 1 98 144 TRP B CA 1
ATOM 2589 C C . TRP B 1 144 ? 15.453 -10.758 -7.719 1 98 144 TRP B C 1
ATOM 2591 O O . TRP B 1 144 ? 15.352 -11.508 -8.695 1 98 144 TRP B O 1
ATOM 2601 N N . GLN B 1 145 ? 15.773 -11.258 -6.504 1 98.25 145 GLN B N 1
ATOM 2602 C CA . GLN B 1 145 ? 15.836 -12.695 -6.266 1 98.25 145 GLN B CA 1
ATOM 2603 C C . GLN B 1 145 ? 14.477 -13.352 -6.516 1 98.25 145 GLN B C 1
ATOM 2605 O O . GLN B 1 145 ? 14.406 -14.461 -7.055 1 98.25 145 GLN B O 1
ATOM 2610 N N . TYR B 1 146 ? 13.461 -12.688 -6.07 1 98.44 146 TYR B N 1
ATOM 2611 C CA . TYR B 1 146 ? 12.094 -13.133 -6.324 1 98.44 146 TYR B CA 1
ATOM 2612 C C . TYR B 1 146 ? 11.852 -13.312 -7.816 1 98.44 146 TYR B C 1
ATOM 2614 O O . TYR B 1 146 ? 11.336 -14.352 -8.242 1 98.44 146 TYR B O 1
ATOM 2622 N N . VAL B 1 147 ? 12.219 -12.312 -8.617 1 97.69 147 VAL B N 1
ATOM 2623 C CA . VAL B 1 147 ? 12.023 -12.344 -10.062 1 97.69 147 VAL B CA 1
ATOM 2624 C C . VAL B 1 147 ? 12.852 -13.484 -10.664 1 97.69 147 VAL B C 1
ATOM 2626 O O . VAL B 1 147 ? 12.336 -14.281 -11.445 1 97.69 147 VAL B O 1
ATOM 2629 N N . ALA B 1 148 ? 14.094 -13.617 -10.266 1 97.69 148 ALA B N 1
ATOM 2630 C CA . ALA B 1 148 ? 14.992 -14.641 -10.789 1 97.69 148 ALA B CA 1
ATOM 2631 C C . ALA B 1 148 ? 14.477 -16.047 -10.469 1 97.69 148 ALA B C 1
ATOM 2633 O O . ALA B 1 148 ? 14.562 -16.953 -11.297 1 97.69 148 ALA B O 1
ATOM 2634 N N . TRP B 1 149 ? 14.023 -16.203 -9.266 1 98.31 149 TRP B N 1
ATOM 2635 C CA . TRP B 1 149 ? 13.508 -17.484 -8.82 1 98.31 149 TRP B CA 1
ATOM 2636 C C . TRP B 1 149 ? 12.406 -17.984 -9.742 1 98.31 149 TRP B C 1
ATOM 2638 O O . TRP B 1 149 ? 12.383 -19.156 -10.125 1 98.31 149 TRP B O 1
ATOM 2648 N N . PHE B 1 150 ? 11.5 -17.125 -10.211 1 97.88 150 PHE B N 1
ATOM 2649 C CA . PHE B 1 150 ? 10.383 -17.516 -11.07 1 97.88 150 PHE B CA 1
ATOM 2650 C C . PHE B 1 150 ? 10.859 -17.719 -12.5 1 97.88 150 PHE B C 1
ATOM 2652 O O . PHE B 1 150 ? 10.242 -18.484 -13.258 1 97.88 150 PHE B O 1
ATOM 2659 N N . GLN B 1 151 ? 11.883 -17.047 -12.906 1 95.75 151 GLN B N 1
ATOM 2660 C CA . GLN B 1 151 ? 12.422 -17.281 -14.242 1 95.75 151 GLN B CA 1
ATOM 2661 C C . GLN B 1 151 ? 12.938 -18.719 -14.375 1 95.75 151 GLN B C 1
ATOM 2663 O O . GLN B 1 151 ? 12.852 -19.312 -15.445 1 95.75 151 GLN B O 1
ATOM 2668 N N . GLU B 1 152 ? 13.453 -19.281 -13.312 1 96.81 152 GLU B N 1
ATOM 2669 C CA . GLU B 1 152 ? 13.969 -20.641 -13.305 1 96.81 152 GLU B CA 1
ATOM 2670 C C . GLU B 1 152 ? 12.859 -21.656 -13.039 1 96.81 152 GLU B C 1
ATOM 2672 O O . GLU B 1 152 ? 13.023 -22.844 -13.289 1 96.81 152 GLU B O 1
ATOM 2677 N N . ARG B 1 153 ? 11.82 -21.156 -12.477 1 96.81 153 ARG B N 1
ATOM 2678 C CA . ARG B 1 153 ? 10.688 -21.984 -12.062 1 96.81 153 ARG B CA 1
ATOM 2679 C C . ARG B 1 153 ? 9.367 -21.375 -12.523 1 96.81 153 ARG B C 1
ATOM 2681 O O . ARG B 1 153 ? 8.547 -20.953 -11.711 1 96.81 153 ARG B O 1
ATOM 2688 N N . LEU B 1 154 ? 9.117 -21.5 -13.766 1 95.69 154 LEU B N 1
ATOM 2689 C CA . LEU B 1 154 ? 8 -20.781 -14.375 1 95.69 154 LEU B CA 1
ATOM 2690 C C . LEU B 1 154 ? 6.668 -21.344 -13.891 1 95.69 154 LEU B C 1
ATOM 2692 O O . LEU B 1 154 ? 6.473 -22.562 -13.875 1 95.69 154 LEU B O 1
ATOM 2696 N N . ILE B 1 155 ? 5.812 -20.469 -13.539 1 97.19 155 ILE B N 1
ATOM 2697 C CA . ILE B 1 155 ? 4.445 -20.875 -13.211 1 97.19 155 ILE B CA 1
ATOM 2698 C C . ILE B 1 155 ? 3.719 -21.312 -14.477 1 97.19 155 ILE B C 1
ATOM 2700 O O . ILE B 1 155 ? 3.744 -20.609 -15.492 1 97.19 155 ILE B O 1
ATOM 2704 N N . PRO B 1 156 ? 3.047 -22.438 -14.461 1 96 156 PRO B N 1
ATOM 2705 C CA . PRO B 1 156 ? 2.285 -22.859 -15.641 1 96 156 PRO B CA 1
ATOM 2706 C C . PRO B 1 156 ? 1.237 -21.828 -16.062 1 96 156 PRO B C 1
ATOM 2708 O O . PRO B 1 156 ? 0.613 -21.203 -15.203 1 96 156 PRO B O 1
ATOM 2711 N N . GLN B 1 157 ? 0.976 -21.703 -17.312 1 92.88 157 GLN B N 1
ATOM 2712 C CA . GLN B 1 157 ? 0.14 -20.672 -17.922 1 92.88 157 GLN B CA 1
ATOM 2713 C C . GLN B 1 157 ? -1.242 -20.641 -17.266 1 92.88 157 GLN B C 1
ATOM 2715 O O . GLN B 1 157 ? -1.781 -19.562 -17 1 92.88 157 GLN B O 1
ATOM 2720 N N . GLY B 1 158 ? -1.861 -21.734 -17.016 1 93.75 158 GLY B N 1
ATOM 2721 C CA . GLY B 1 158 ? -3.199 -21.797 -16.453 1 93.75 158 GLY B CA 1
ATOM 2722 C C . GLY B 1 158 ? -3.281 -21.219 -15.047 1 93.75 158 GLY B C 1
ATOM 2723 O O . GLY B 1 158 ? -4.363 -20.844 -14.586 1 93.75 158 GLY B O 1
ATOM 2724 N N . ARG B 1 159 ? -2.119 -21.031 -14.367 1 96.56 159 ARG B N 1
ATOM 2725 C CA . ARG B 1 159 ? -2.096 -20.578 -12.984 1 96.56 159 ARG B CA 1
ATOM 2726 C C . ARG B 1 159 ? -1.576 -19.156 -12.891 1 96.56 159 ARG B C 1
ATOM 2728 O O . ARG B 1 159 ? -1.461 -18.594 -11.789 1 96.56 159 ARG B O 1
ATOM 2735 N N . THR B 1 160 ? -1.22 -18.531 -14.047 1 96.5 160 THR B N 1
ATOM 2736 C CA . THR B 1 160 ? -0.729 -17.156 -14.086 1 96.5 160 THR B CA 1
ATOM 2737 C C . THR B 1 160 ? -1.89 -16.172 -14.141 1 96.5 160 THR B C 1
ATOM 2739 O O . THR B 1 160 ? -3.041 -16.562 -14.328 1 96.5 160 THR B O 1
ATOM 2742 N N . PRO B 1 161 ? -1.573 -14.906 -13.953 1 96.62 161 PRO B N 1
ATOM 2743 C CA . PRO B 1 161 ? -2.629 -13.898 -14.031 1 96.62 161 PRO B CA 1
ATOM 2744 C C . PRO B 1 161 ? -3.104 -13.641 -15.461 1 96.62 161 PRO B C 1
ATOM 2746 O O . PRO B 1 161 ? -4.094 -12.938 -15.672 1 96.62 161 PRO B O 1
ATOM 2749 N N . ALA B 1 162 ? -2.396 -14.188 -16.438 1 94.75 162 ALA B N 1
ATOM 2750 C CA . ALA B 1 162 ? -2.762 -13.961 -17.828 1 94.75 162 ALA B CA 1
ATOM 2751 C C . ALA B 1 162 ? -4.211 -14.359 -18.094 1 94.75 162 ALA B C 1
ATOM 2753 O O . ALA B 1 162 ? -4.633 -15.453 -17.719 1 94.75 162 ALA B O 1
ATOM 2754 N N . GLY B 1 163 ? -4.969 -13.406 -18.656 1 95.56 163 GLY B N 1
ATOM 2755 C CA . GLY B 1 163 ? -6.367 -13.664 -18.969 1 95.56 163 GLY B CA 1
ATOM 2756 C C . GLY B 1 163 ? -7.293 -13.414 -17.781 1 95.56 163 GLY B C 1
ATOM 2757 O O . GLY B 1 163 ? -8.508 -13.555 -17.906 1 95.56 163 GLY B O 1
ATOM 2758 N N . LYS B 1 164 ? -6.746 -13.07 -16.656 1 97.5 164 LYS B N 1
ATOM 2759 C CA . LYS B 1 164 ? -7.547 -12.859 -15.445 1 97.5 164 LYS B CA 1
ATOM 2760 C C . LYS B 1 164 ? -7.387 -11.438 -14.922 1 97.5 164 LYS B C 1
ATOM 2762 O O . LYS B 1 164 ? -8.367 -10.805 -14.523 1 97.5 164 LYS B O 1
ATOM 2767 N N . SER B 1 165 ? -6.168 -10.969 -14.938 1 96.5 165 SER B N 1
ATOM 2768 C CA . SER B 1 165 ? -5.859 -9.656 -14.383 1 96.5 165 SER B CA 1
ATOM 2769 C C . SER B 1 165 ? -5.512 -8.656 -15.477 1 96.5 165 SER B C 1
ATOM 2771 O O . SER B 1 165 ? -4.691 -8.953 -16.344 1 96.5 165 SER B O 1
ATOM 2773 N N . ALA B 1 166 ? -6.145 -7.5 -15.43 1 94.56 166 ALA B N 1
ATOM 2774 C CA . ALA B 1 166 ? -5.77 -6.355 -16.25 1 94.56 166 ALA B CA 1
ATOM 2775 C C . ALA B 1 166 ? -4.98 -5.332 -15.445 1 94.56 166 ALA B C 1
ATOM 2777 O O . ALA B 1 166 ? -5.562 -4.48 -14.773 1 94.56 166 ALA B O 1
ATOM 2778 N N . PHE B 1 167 ? -3.686 -5.414 -15.57 1 93.81 167 PHE B N 1
ATOM 2779 C CA . PHE B 1 167 ? -2.814 -4.609 -14.727 1 93.81 167 PHE B CA 1
ATOM 2780 C C . PHE B 1 167 ? -2.85 -3.145 -15.148 1 93.81 167 PHE B C 1
ATOM 2782 O O . PHE B 1 167 ? -2.889 -2.838 -16.344 1 93.81 167 PHE B O 1
ATOM 2789 N N . ARG B 1 168 ? -2.836 -2.26 -14.172 1 92.38 168 ARG B N 1
ATOM 2790 C CA . ARG B 1 168 ? -2.863 -0.822 -14.414 1 92.38 168 ARG B CA 1
ATOM 2791 C C . ARG B 1 168 ? -1.487 -0.202 -14.203 1 92.38 168 ARG B C 1
ATOM 2793 O O . ARG B 1 168 ? -1.047 0.636 -14.992 1 92.38 168 ARG B O 1
ATOM 2800 N N . PHE B 1 169 ? -0.811 -0.606 -13.148 1 92.69 169 PHE B N 1
ATOM 2801 C CA . PHE B 1 169 ? 0.58 -0.226 -12.93 1 92.69 169 PHE B CA 1
ATOM 2802 C C . PHE B 1 169 ? 1.263 -1.188 -11.969 1 92.69 169 PHE B C 1
ATOM 2804 O O . PHE B 1 169 ? 0.593 -1.944 -11.258 1 92.69 169 PHE B O 1
ATOM 2811 N N . TYR B 1 170 ? 2.525 -1.202 -12.078 1 95.5 170 TYR B N 1
ATOM 2812 C CA . TYR B 1 170 ? 3.416 -1.909 -11.172 1 95.5 170 TYR B CA 1
ATOM 2813 C C . TYR B 1 170 ? 4.668 -1.088 -10.883 1 95.5 170 TYR B C 1
ATOM 2815 O O . TYR B 1 170 ? 5.43 -0.77 -11.797 1 95.5 170 TYR B O 1
ATOM 2823 N N . VAL B 1 171 ? 4.824 -0.688 -9.586 1 96.38 171 VAL B N 1
ATOM 2824 C CA . VAL B 1 171 ? 6.012 0.069 -9.203 1 96.38 171 VAL B CA 1
ATOM 2825 C C . VAL B 1 171 ? 6.629 -0.533 -7.945 1 96.38 171 VAL B C 1
ATOM 2827 O O . VAL B 1 171 ? 5.949 -1.24 -7.191 1 96.38 171 VAL B O 1
ATOM 2830 N N . LEU B 1 172 ? 7.934 -0.299 -7.789 1 97.69 172 LEU B N 1
ATOM 2831 C CA . LEU B 1 172 ? 8.602 -0.619 -6.535 1 97.69 172 LEU B CA 1
ATOM 2832 C C . LEU B 1 172 ? 8.773 0.63 -5.676 1 97.69 172 LEU B C 1
ATOM 2834 O O . LEU B 1 172 ? 9.039 1.716 -6.199 1 97.69 172 LEU B O 1
ATOM 2838 N N . GLY B 1 173 ? 8.562 0.42 -4.379 1 98.12 173 GLY B N 1
ATOM 2839 C CA . GLY B 1 173 ? 8.758 1.532 -3.461 1 98.12 173 GLY B CA 1
ATOM 2840 C C . GLY B 1 173 ? 9.562 1.158 -2.23 1 98.12 173 GLY B C 1
ATOM 2841 O O . GLY B 1 173 ? 9.328 0.11 -1.625 1 98.12 173 GLY B O 1
ATOM 2842 N N . GLU B 1 174 ? 10.547 2.025 -1.881 1 98.25 174 GLU B N 1
ATOM 2843 C CA . GLU B 1 174 ? 11.133 1.932 -0.545 1 98.25 174 GLU B CA 1
ATOM 2844 C C . GLU B 1 174 ? 10.172 2.465 0.514 1 98.25 174 GLU B C 1
ATOM 2846 O O . GLU B 1 174 ? 9.594 3.543 0.352 1 98.25 174 GLU B O 1
ATOM 2851 N N . THR B 1 175 ? 10.102 1.696 1.564 1 97.88 175 THR B N 1
ATOM 2852 C CA . THR B 1 175 ? 8.969 1.938 2.453 1 97.88 175 THR B CA 1
ATOM 2853 C C . THR B 1 175 ? 9.445 2.436 3.812 1 97.88 175 THR B C 1
ATOM 2855 O O . THR B 1 175 ? 10.422 1.921 4.359 1 97.88 175 THR B O 1
ATOM 2858 N N . GLN B 1 176 ? 8.719 3.406 4.324 1 97.25 176 GLN B N 1
ATOM 2859 C CA . GLN B 1 176 ? 8.859 3.867 5.699 1 97.25 176 GLN B CA 1
ATOM 2860 C C . GLN B 1 176 ? 7.527 3.791 6.441 1 97.25 176 GLN B C 1
ATOM 2862 O O . GLN B 1 176 ? 6.473 4.062 5.863 1 97.25 176 GLN B O 1
ATOM 2867 N N . GLU B 1 177 ? 7.633 3.43 7.617 1 96.56 177 GLU B N 1
ATOM 2868 C CA . GLU B 1 177 ? 6.488 3.432 8.523 1 96.56 177 GLU B CA 1
ATOM 2869 C C . GLU B 1 177 ? 6.566 4.594 9.508 1 96.56 177 GLU B C 1
ATOM 2871 O O . GLU B 1 177 ? 7.621 4.848 10.094 1 96.56 177 GLU B O 1
ATOM 2876 N N . ILE B 1 178 ? 5.469 5.281 9.664 1 96.31 178 ILE B N 1
ATOM 2877 C CA . ILE B 1 178 ? 5.371 6.453 10.531 1 96.31 178 ILE B CA 1
ATOM 2878 C C . ILE B 1 178 ? 4.266 6.246 11.555 1 96.31 178 ILE B C 1
ATOM 2880 O O . ILE B 1 178 ? 3.094 6.094 11.195 1 96.31 178 ILE B O 1
ATOM 2884 N N . TRP B 1 179 ? 4.621 6.254 12.82 1 95.25 179 TRP B N 1
ATOM 2885 C CA . TRP B 1 179 ? 3.652 6 13.883 1 95.25 179 TRP B CA 1
ATOM 2886 C C . TRP B 1 179 ? 3.926 6.887 15.094 1 95.25 179 TRP B C 1
ATOM 2888 O O . TRP B 1 179 ? 5.078 7.199 15.391 1 95.25 179 TRP B O 1
ATOM 2898 N N . ARG B 1 180 ? 2.822 7.16 15.766 1 92.25 180 ARG B N 1
ATOM 2899 C CA . ARG B 1 180 ? 2.971 7.949 16.984 1 92.25 180 ARG B CA 1
ATOM 2900 C C . ARG B 1 180 ? 3.834 7.223 18.016 1 92.25 180 ARG B C 1
ATOM 2902 O O . ARG B 1 180 ? 3.715 6.008 18.172 1 92.25 180 ARG B O 1
ATOM 2909 N N . SER B 1 181 ? 4.746 8.102 18.656 1 84.62 181 SER B N 1
ATOM 2910 C CA . SER B 1 181 ? 5.586 7.566 19.719 1 84.62 181 SER B CA 1
ATOM 2911 C C . SER B 1 181 ? 5.02 7.914 21.094 1 84.62 181 SER B C 1
ATOM 2913 O O . SER B 1 181 ? 4.344 8.938 21.25 1 84.62 181 SER B O 1
#

Secondary structure (DSSP, 8-state):
----------------SGGGGHHHHHHHHHHHHS--------EEEEEEE-TTS-EEEEEEEEEEEEEEEEEEEPTT--HHHHHHHIIIIIHHHHHTSTT--EEEEEEE-S---B-TTSPBPPPPGGG--SEEEEEEESSHHHHHHHHHHHHHSPPPGGGSSTTTEEEEEEEEEEEEEEEE-/----------------GGGGGHHHHHHHHHHHHTT-------EEEEEEE-TTS-EEEEEEEEEEEEEEEEEEEPTT--HHHHHHHIIIIIHHHHHTSTT--EEEEEEE-S---B-TTSPBPPPPGGG--SEEEEEEESSHHHHHHHHHHHHHSPPPGGGSSTTTEEEEEEEEEEEEEEEE-

Solvent-accessible surface area (backbone atoms only — not comparable to full-atom values): 20552 Å² total; per-residue (Å²): 137,89,79,80,88,88,86,85,81,83,77,80,81,74,76,71,78,70,69,70,69,53,59,72,53,43,61,64,44,51,73,63,59,50,86,53,71,64,66,80,45,69,71,43,75,46,73,42,50,24,89,85,69,46,82,40,45,32,34,37,32,60,67,30,23,32,39,44,37,32,21,30,68,26,89,90,58,49,69,66,59,49,48,48,46,42,67,55,35,34,48,39,44,55,58,66,38,85,41,45,63,34,36,38,40,26,44,48,49,101,61,83,46,61,43,70,87,66,46,69,56,73,57,52,75,92,64,66,56,51,32,37,38,33,40,34,17,75,33,68,67,32,46,52,50,41,46,52,54,24,71,78,50,65,72,56,70,93,64,44,57,73,87,45,52,38,73,54,35,47,41,37,18,47,31,33,40,37,34,78,104,140,82,83,81,82,77,77,78,87,80,85,78,85,77,76,69,74,75,68,68,70,58,60,68,56,44,61,64,46,51,74,64,56,49,84,55,71,63,66,80,47,70,72,43,76,47,71,43,49,25,89,86,69,43,83,40,47,30,34,38,32,61,67,29,23,32,39,44,37,30,22,32,69,25,90,90,57,49,71,64,61,48,48,48,45,43,66,55,36,34,49,37,43,55,58,66,40,85,40,45,65,32,37,38,39,27,44,49,50,98,63,82,47,60,43,71,88,63,47,69,56,71,58,53,75,90,66,67,55,51,32,37,38,33,38,34,18,76,33,69,67,32,46,52,50,41,45,51,52,22,71,79,50,65,72,56,70,93,63,44,56,72,89,45,55,40,72,53,34,48,41,36,18,47,30,33,39,35,34,75,103

Sequence (362 aa):
MDQFRLLPLAGAAAVGAVVGAGLATWVWQRRQQGGRSAHNGQIRTEKGLTYLGSSSSYAVAKSGVRGLLAYNREAGVSVEEYDRWLYKEHYHDLLANPSLRGITLHQVLDEKPRLSSGKEVEIDPAIKFWRLAELHFDSLEDYWQYVAWFQERLIPQGRTPAGKSAFRFYVLGETQEIWRSMDQFRLLPLAGAAAVGAVVGAGLATWVWQRRQQGGRSAHNGQIRTEKGLTYLGSSSSYAVAKSGVRGLLAYNREAGVSVEEYDRWLYKEHYHDLLANPSLRGITLHQVLDEKPRLSSGKEVEIDPAIKFWRLAELHFDSLEDYWQYVAWFQERLIPQGRTPAGKSAFRFYVLGETQEIWRS